Protein AF-A0A5N6KQ35-F1 (afdb_monomer_lite)

pLDDT: mean 73.76, std 21.28, range [26.38, 97.44]

Radius of gyration: 33.72 Å; chains: 1; bounding box: 120×92×82 Å

Structure (mmCIF, N/CA/C/O backbone):
data_AF-A0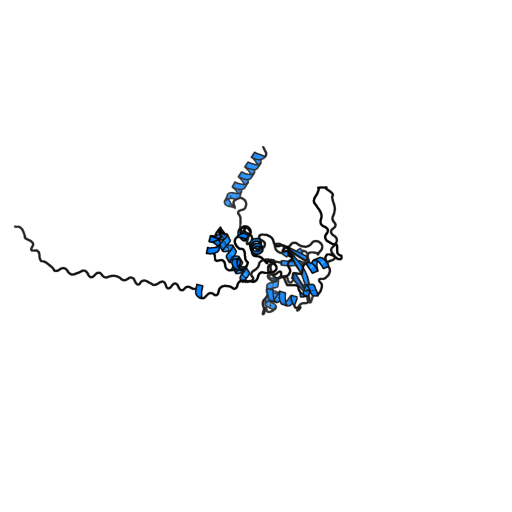A5N6KQ35-F1
#
_entry.id   AF-A0A5N6KQ35-F1
#
loop_
_atom_site.group_PDB
_atom_site.id
_atom_site.type_symbol
_atom_site.label_atom_id
_atom_site.label_alt_id
_atom_site.label_comp_id
_atom_site.label_asym_id
_atom_site.label_entity_id
_atom_site.label_seq_id
_atom_site.pdbx_PDB_ins_code
_atom_site.Cartn_x
_atom_site.Cartn_y
_atom_site.Cartn_z
_atom_site.occupancy
_atom_site.B_iso_or_equiv
_atom_site.auth_seq_id
_atom_site.auth_comp_id
_atom_site.auth_asym_id
_atom_site.auth_atom_id
_atom_site.pdbx_PDB_model_num
ATOM 1 N N . MET A 1 1 ? 85.433 -48.458 -47.839 1.00 43.53 1 MET A N 1
ATOM 2 C CA . MET A 1 1 ? 85.145 -48.646 -46.401 1.00 43.53 1 MET A CA 1
ATOM 3 C C . MET A 1 1 ? 83.760 -48.091 -46.122 1.00 43.53 1 MET A C 1
ATOM 5 O O . MET A 1 1 ? 83.592 -46.882 -46.130 1.00 43.53 1 MET A O 1
ATOM 9 N N . ALA A 1 2 ? 82.768 -48.967 -45.980 1.00 49.03 2 ALA A N 1
ATOM 10 C CA . ALA A 1 2 ? 81.378 -48.619 -45.706 1.00 49.03 2 ALA A CA 1
ATOM 11 C C . ALA A 1 2 ? 80.898 -49.512 -44.553 1.00 49.03 2 ALA A C 1
ATOM 13 O O . ALA A 1 2 ? 81.015 -50.732 -44.682 1.00 49.03 2 ALA A O 1
ATOM 14 N N . PRO A 1 3 ? 80.414 -48.964 -43.426 1.00 56.03 3 PRO A N 1
ATOM 15 C CA . PRO A 1 3 ? 79.868 -49.793 -42.368 1.00 56.03 3 PRO A CA 1
ATOM 16 C C . PRO A 1 3 ? 78.366 -50.021 -42.580 1.00 56.03 3 PRO A C 1
ATOM 18 O O . PRO A 1 3 ? 77.538 -49.127 -42.430 1.00 56.03 3 PRO A O 1
ATOM 21 N N . THR A 1 4 ? 78.035 -51.265 -42.912 1.00 51.16 4 THR A N 1
ATOM 22 C CA . THR A 1 4 ? 76.717 -51.896 -42.779 1.00 51.16 4 THR A CA 1
ATOM 23 C C . THR A 1 4 ? 76.242 -51.865 -41.325 1.00 51.16 4 THR A C 1
ATOM 25 O O . THR A 1 4 ? 76.868 -52.475 -40.457 1.00 51.16 4 THR A O 1
ATOM 28 N N . LEU A 1 5 ? 75.110 -51.210 -41.061 1.00 51.62 5 LEU A N 1
ATOM 29 C CA . LEU A 1 5 ? 74.413 -51.282 -39.776 1.00 51.62 5 LEU A CA 1
ATOM 30 C C . LEU A 1 5 ? 73.415 -52.449 -39.791 1.00 51.62 5 LEU A C 1
ATOM 32 O O . LEU A 1 5 ? 72.478 -52.482 -40.585 1.00 51.62 5 LEU A O 1
ATOM 36 N N . ARG A 1 6 ? 73.646 -53.423 -38.903 1.00 46.12 6 ARG A N 1
ATOM 37 C CA . ARG A 1 6 ? 72.736 -54.536 -38.596 1.00 46.12 6 ARG A CA 1
ATOM 38 C C . ARG A 1 6 ? 71.503 -54.010 -37.859 1.00 46.12 6 ARG A C 1
ATOM 40 O O . ARG A 1 6 ? 71.632 -53.422 -36.789 1.00 46.12 6 ARG A O 1
ATOM 47 N N . ALA A 1 7 ? 70.323 -54.294 -38.399 1.00 51.59 7 ALA A N 1
ATOM 48 C CA . ALA A 1 7 ? 69.050 -54.123 -37.714 1.00 51.59 7 ALA A CA 1
ATOM 49 C C . ALA A 1 7 ? 68.856 -55.246 -36.679 1.00 51.59 7 ALA A C 1
ATOM 51 O O . ALA A 1 7 ? 68.825 -56.425 -37.034 1.00 51.59 7 ALA A O 1
ATOM 52 N N . THR A 1 8 ? 68.720 -54.886 -35.404 1.00 56.44 8 THR A N 1
ATOM 53 C CA . THR A 1 8 ? 68.241 -55.780 -34.346 1.00 56.44 8 THR A CA 1
ATOM 54 C C . THR A 1 8 ? 66.786 -55.445 -34.029 1.00 56.44 8 THR A C 1
ATOM 56 O O . THR A 1 8 ? 66.431 -54.326 -33.671 1.00 56.44 8 THR A O 1
ATOM 59 N N . HIS A 1 9 ? 65.932 -56.445 -34.218 1.00 53.06 9 HIS A N 1
ATOM 60 C CA . HIS A 1 9 ? 64.500 -56.412 -33.961 1.00 53.06 9 HIS A CA 1
ATOM 61 C C . HIS A 1 9 ? 64.259 -56.528 -32.447 1.00 53.06 9 HIS A C 1
ATOM 63 O O . HIS A 1 9 ? 64.696 -57.499 -31.830 1.00 53.06 9 HIS A O 1
ATOM 69 N N . LEU A 1 10 ? 63.563 -55.561 -31.844 1.00 50.72 10 LEU A N 1
ATOM 70 C CA . LEU A 1 10 ? 63.055 -55.654 -30.470 1.00 50.72 10 LEU A CA 1
ATOM 71 C C . LEU A 1 10 ? 61.522 -55.772 -30.503 1.00 50.72 10 LEU A C 1
ATOM 73 O O . LEU A 1 10 ?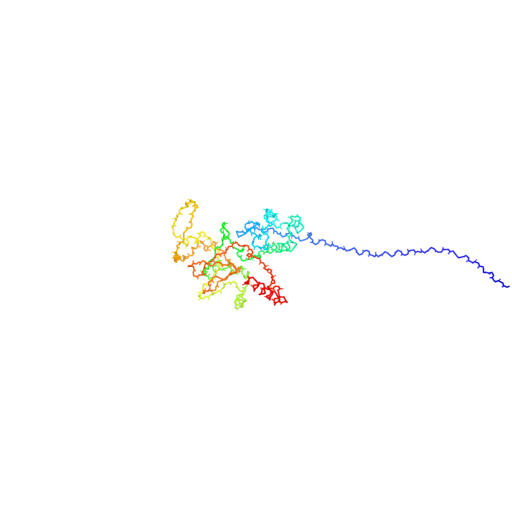 60.881 -55.082 -31.296 1.00 50.72 10 LEU A O 1
ATOM 77 N N . PRO A 1 11 ? 60.917 -56.650 -29.684 1.00 56.47 11 PRO A N 1
ATOM 78 C CA . PRO A 1 11 ? 59.485 -56.919 -29.729 1.00 56.47 11 PRO A CA 1
ATOM 79 C C . PRO A 1 11 ? 58.660 -55.743 -29.191 1.00 56.47 11 PRO A C 1
ATOM 81 O O . PRO A 1 11 ? 58.971 -55.152 -28.154 1.00 56.47 11 PRO A O 1
ATOM 84 N N . HIS A 1 12 ? 57.565 -55.444 -29.892 1.00 53.47 12 HIS A N 1
ATOM 85 C CA . HIS A 1 12 ? 56.554 -54.472 -29.494 1.00 53.47 12 HIS A CA 1
ATOM 86 C C . HIS A 1 12 ? 55.976 -54.797 -28.107 1.00 53.47 12 HIS A C 1
ATOM 88 O O . HIS A 1 12 ? 55.281 -55.793 -27.919 1.00 53.47 12 HIS A O 1
ATOM 94 N N . ARG A 1 13 ? 56.232 -53.915 -27.136 1.00 51.22 13 ARG A N 1
ATOM 95 C CA . ARG A 1 13 ? 55.486 -53.839 -25.874 1.00 51.22 13 ARG A CA 1
ATOM 96 C C . ARG A 1 13 ? 54.197 -53.041 -26.108 1.00 51.22 13 ARG A C 1
ATOM 98 O O . ARG A 1 13 ? 54.292 -51.919 -26.607 1.00 51.22 13 ARG A O 1
ATOM 105 N N . PRO A 1 14 ? 53.011 -53.551 -25.736 1.00 56.00 14 PRO A N 1
ATOM 106 C CA . PRO A 1 14 ? 51.792 -52.759 -25.795 1.00 56.00 14 PRO A CA 1
ATOM 107 C C . PRO A 1 14 ? 51.845 -51.663 -24.724 1.00 56.00 14 PRO A C 1
ATOM 109 O O . PRO A 1 14 ? 52.076 -51.932 -23.544 1.00 56.00 14 PRO A O 1
ATOM 112 N N . LEU A 1 15 ? 51.638 -50.416 -25.145 1.00 54.78 15 LEU A N 1
ATOM 113 C CA . LEU A 1 15 ? 51.430 -49.287 -24.246 1.00 54.78 15 LEU A CA 1
ATOM 114 C C . LEU A 1 15 ? 50.106 -49.504 -23.502 1.00 54.78 15 LEU A C 1
ATOM 116 O O . LEU A 1 15 ? 49.027 -49.416 -24.087 1.00 54.78 15 LEU A O 1
ATOM 120 N N . LEU A 1 16 ? 50.191 -49.800 -22.205 1.00 51.88 16 LEU A N 1
ATOM 121 C CA . LEU A 1 16 ? 49.053 -49.759 -21.293 1.00 51.88 16 LEU A CA 1
ATOM 122 C C . LEU A 1 16 ? 48.522 -48.321 -21.248 1.00 51.88 16 LEU A C 1
ATOM 124 O O . LEU A 1 16 ? 49.143 -47.428 -20.673 1.00 51.88 16 LEU A O 1
ATOM 128 N N . SER A 1 17 ? 47.365 -48.101 -21.872 1.00 56.53 17 SER A N 1
ATOM 129 C CA . SER A 1 17 ? 46.563 -46.895 -21.688 1.00 56.53 17 SER A CA 1
ATOM 130 C C . SER A 1 17 ? 46.118 -46.828 -20.226 1.00 56.53 17 SER A C 1
ATOM 132 O O . SER A 1 17 ? 45.181 -47.510 -19.811 1.00 56.53 17 SER A O 1
ATOM 134 N N . LEU A 1 18 ? 46.803 -46.007 -19.429 1.00 52.06 18 LEU A N 1
ATOM 135 C CA . LEU A 1 18 ? 46.305 -45.560 -18.133 1.00 52.06 18 LEU A CA 1
ATOM 136 C C . LEU A 1 18 ? 45.091 -44.663 -18.390 1.00 52.06 18 LEU A C 1
ATOM 138 O O . LEU A 1 18 ? 45.210 -43.461 -18.623 1.00 52.06 18 LEU A O 1
ATOM 142 N N . ARG A 1 19 ? 43.900 -45.266 -18.381 1.00 49.25 19 ARG A N 1
ATOM 143 C CA . ARG A 1 19 ? 42.642 -44.534 -18.240 1.00 49.25 19 ARG A CA 1
ATOM 144 C C . ARG A 1 19 ? 42.613 -43.921 -16.843 1.00 49.25 19 ARG A C 1
ATOM 146 O O . ARG A 1 19 ? 42.211 -44.569 -15.883 1.00 49.25 19 ARG A O 1
ATOM 153 N N . THR A 1 20 ? 43.032 -42.666 -16.736 1.00 56.09 20 THR A N 1
ATOM 154 C CA . THR A 1 20 ? 42.753 -41.826 -15.570 1.00 56.09 20 THR A CA 1
ATOM 155 C C . THR A 1 20 ? 41.243 -41.622 -15.485 1.00 56.09 20 THR A C 1
ATOM 157 O O . THR A 1 20 ? 40.672 -40.781 -16.178 1.00 56.09 20 THR A O 1
ATOM 160 N N . THR A 1 21 ? 40.567 -42.417 -14.659 1.00 59.78 21 THR A N 1
ATOM 161 C CA . THR A 1 21 ? 39.198 -42.130 -14.234 1.00 59.78 21 THR A CA 1
ATOM 162 C C . THR A 1 21 ? 39.262 -40.940 -13.286 1.00 59.78 21 THR A C 1
ATOM 164 O O . THR A 1 21 ? 39.618 -41.098 -12.117 1.00 59.78 21 THR A O 1
ATOM 167 N N . LEU A 1 22 ? 38.955 -39.735 -13.775 1.00 58.59 22 LEU A N 1
ATOM 168 C CA . LEU A 1 22 ? 38.646 -38.635 -12.867 1.00 58.59 22 LEU A CA 1
ATOM 169 C C . LEU A 1 22 ? 37.470 -39.090 -11.985 1.00 58.59 22 LEU A C 1
ATOM 171 O O . LEU A 1 22 ? 36.462 -39.546 -12.538 1.00 58.59 22 LEU A O 1
ATOM 175 N N . PRO A 1 23 ? 37.561 -39.003 -10.645 1.00 54.56 23 PRO A N 1
ATOM 176 C CA . PRO A 1 23 ? 36.403 -39.244 -9.806 1.00 54.56 23 PRO A CA 1
ATOM 177 C C . PRO A 1 23 ? 35.357 -38.204 -10.197 1.00 54.56 23 PRO A C 1
ATOM 179 O O . PRO A 1 23 ? 35.557 -37.000 -10.043 1.00 54.56 23 PRO A O 1
ATOM 182 N N . THR A 1 24 ? 34.252 -38.671 -10.769 1.00 60.53 24 THR A N 1
ATOM 183 C CA . THR A 1 24 ? 33.071 -37.840 -10.970 1.00 60.53 24 THR A CA 1
ATOM 184 C C . THR A 1 24 ? 32.570 -37.495 -9.579 1.00 60.53 24 THR A C 1
ATOM 186 O O . THR A 1 24 ? 31.911 -38.305 -8.933 1.00 60.53 24 THR A O 1
ATOM 189 N N . THR A 1 25 ? 32.941 -36.320 -9.077 1.00 59.44 25 THR A N 1
ATOM 190 C CA . THR A 1 25 ? 32.354 -35.757 -7.868 1.00 59.44 25 THR A CA 1
ATOM 191 C C . THR A 1 25 ? 30.876 -35.560 -8.173 1.00 59.44 25 THR A C 1
ATOM 193 O O . THR A 1 25 ? 30.478 -34.588 -8.811 1.00 59.44 25 THR A O 1
ATOM 196 N N . THR A 1 26 ? 30.053 -36.536 -7.797 1.00 64.25 26 THR A N 1
ATOM 197 C CA . THR A 1 26 ? 28.602 -36.436 -7.876 1.00 64.25 26 THR A CA 1
ATOM 198 C C . THR A 1 26 ? 28.200 -35.267 -6.989 1.00 64.25 26 THR A C 1
ATOM 200 O O . THR A 1 26 ? 28.212 -35.384 -5.762 1.00 64.25 26 THR A O 1
ATOM 203 N N . LEU A 1 27 ? 27.904 -34.115 -7.591 1.00 62.16 27 LEU A N 1
ATOM 204 C CA . LEU A 1 27 ? 27.315 -32.984 -6.887 1.00 62.16 27 LEU A CA 1
ATOM 205 C C . LEU A 1 27 ? 25.953 -33.449 -6.365 1.00 62.16 27 LEU A C 1
ATOM 207 O O . LEU A 1 27 ? 24.973 -33.482 -7.105 1.00 62.16 27 LEU A O 1
ATOM 211 N N . GLN A 1 28 ? 25.904 -33.869 -5.101 1.00 68.38 28 GLN A N 1
ATOM 212 C CA . GLN A 1 28 ? 24.662 -34.208 -4.418 1.00 68.38 28 GLN A CA 1
ATOM 213 C C . GLN A 1 28 ? 23.858 -32.921 -4.214 1.00 68.38 28 GLN A C 1
ATOM 215 O O . GLN A 1 28 ? 23.954 -32.250 -3.187 1.00 68.38 28 GLN A O 1
ATOM 220 N N . THR A 1 29 ? 23.060 -32.554 -5.210 1.00 63.03 29 THR A N 1
ATOM 221 C CA . THR A 1 29 ? 22.078 -31.481 -5.099 1.00 63.03 29 THR A CA 1
ATOM 222 C C . THR A 1 29 ? 20.905 -32.001 -4.274 1.00 63.03 29 THR A C 1
ATOM 224 O O . THR A 1 29 ? 19.972 -32.620 -4.775 1.00 63.03 29 THR A O 1
ATOM 227 N N . ARG A 1 30 ? 20.955 -31.803 -2.953 1.00 64.75 30 ARG A N 1
ATOM 228 C CA . ARG A 1 30 ? 19.805 -32.103 -2.089 1.00 64.75 30 ARG A CA 1
ATOM 229 C C . ARG A 1 30 ? 18.664 -31.130 -2.423 1.00 64.75 30 ARG A C 1
ATOM 231 O O . ARG A 1 30 ? 18.850 -29.926 -2.235 1.00 64.75 30 ARG A O 1
ATOM 238 N N . PRO A 1 31 ? 17.481 -31.596 -2.868 1.00 66.31 31 PRO A N 1
ATOM 239 C CA . PRO A 1 31 ? 16.348 -30.710 -3.093 1.00 66.31 31 PRO A CA 1
ATOM 240 C C . PRO A 1 31 ? 15.798 -30.243 -1.741 1.00 66.31 31 PRO A C 1
ATOM 242 O O . PRO A 1 31 ? 15.044 -30.947 -1.072 1.00 66.31 31 PRO A O 1
ATOM 245 N N . LEU A 1 32 ? 16.172 -29.031 -1.326 1.00 57.66 32 LEU A N 1
ATOM 246 C CA . LEU A 1 32 ? 15.655 -28.407 -0.100 1.00 57.66 32 LEU A CA 1
ATOM 247 C C . LEU A 1 32 ? 14.142 -28.123 -0.182 1.00 57.66 32 LEU A C 1
ATOM 249 O O . LEU A 1 32 ? 13.480 -28.013 0.846 1.00 57.66 32 LEU A O 1
ATOM 253 N N . HIS A 1 33 ? 13.578 -28.065 -1.392 1.00 60.06 33 HIS A N 1
ATOM 254 C CA . HIS A 1 33 ? 12.179 -27.711 -1.643 1.00 60.06 33 HIS A CA 1
ATOM 255 C C . HIS A 1 33 ? 11.154 -28.728 -1.125 1.00 60.06 33 HIS A C 1
ATOM 257 O O . HIS A 1 33 ? 10.044 -28.328 -0.804 1.00 60.06 33 HIS A O 1
ATOM 263 N N . ALA A 1 34 ? 11.513 -30.007 -0.979 1.00 62.97 34 ALA A N 1
ATOM 264 C CA . ALA A 1 34 ? 10.592 -31.023 -0.456 1.00 62.97 34 ALA A CA 1
ATOM 265 C C . ALA A 1 34 ? 10.403 -30.945 1.072 1.00 62.97 34 ALA A C 1
ATOM 267 O O . ALA A 1 34 ? 9.472 -31.532 1.610 1.00 62.97 34 ALA A O 1
ATOM 268 N N . ARG A 1 35 ? 11.300 -30.243 1.783 1.00 66.19 35 ARG A N 1
ATOM 269 C CA . ARG A 1 35 ? 11.269 -30.121 3.252 1.00 66.19 35 ARG A CA 1
ATOM 270 C C . ARG A 1 35 ? 10.693 -28.799 3.748 1.00 66.19 35 ARG A C 1
ATOM 272 O O . ARG A 1 35 ? 10.383 -28.687 4.930 1.00 66.19 35 ARG A O 1
ATOM 279 N N . VAL A 1 36 ? 10.570 -27.800 2.879 1.00 75.94 36 VAL A N 1
ATOM 280 C CA . VAL A 1 36 ? 9.975 -26.511 3.239 1.00 75.94 36 VAL A CA 1
ATOM 281 C C . VAL A 1 36 ? 8.472 -26.614 3.022 1.00 75.94 36 VAL A C 1
ATOM 283 O O . VAL A 1 36 ? 8.022 -26.741 1.887 1.00 75.94 36 VAL A O 1
ATOM 286 N N . GLN A 1 37 ? 7.703 -26.567 4.110 1.00 74.56 37 GLN A N 1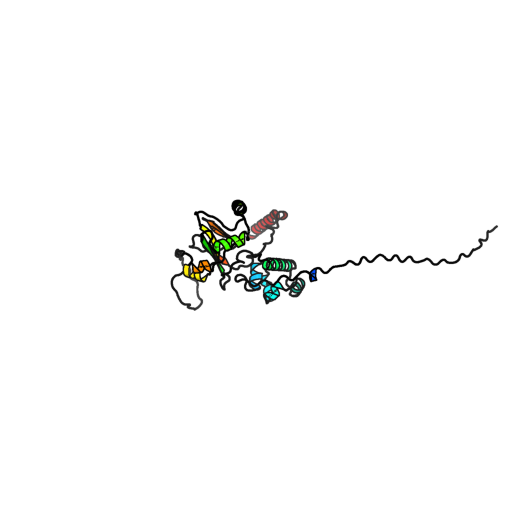
ATOM 287 C CA . GLN A 1 37 ? 6.245 -26.533 4.023 1.00 74.56 37 GLN A CA 1
ATOM 288 C C . GLN A 1 37 ? 5.807 -25.269 3.269 1.00 74.56 37 GLN A C 1
ATOM 290 O O . GLN A 1 37 ? 6.361 -24.192 3.528 1.00 74.56 37 GLN A O 1
ATOM 295 N N . PRO A 1 38 ? 4.845 -25.365 2.334 1.00 72.94 38 PRO A N 1
ATOM 296 C CA . PRO A 1 38 ? 4.313 -24.184 1.678 1.00 72.94 38 PRO A CA 1
ATOM 297 C C . PRO A 1 38 ? 3.687 -23.270 2.733 1.00 72.94 38 PRO A C 1
ATOM 299 O O . PRO A 1 38 ? 3.017 -23.727 3.659 1.00 72.94 38 PRO A O 1
ATOM 302 N N . THR A 1 39 ? 3.922 -21.966 2.608 1.00 76.31 39 THR A N 1
ATOM 303 C CA . THR A 1 39 ? 3.276 -20.991 3.487 1.00 76.31 39 THR A CA 1
ATOM 304 C C . THR A 1 39 ? 1.762 -21.081 3.300 1.00 76.31 39 THR A C 1
ATOM 306 O O . THR A 1 39 ? 1.321 -21.048 2.145 1.00 76.31 39 THR A O 1
ATOM 309 N N . PRO A 1 40 ? 0.970 -21.179 4.383 1.00 87.12 40 PRO A N 1
ATOM 310 C CA . PRO A 1 40 ? -0.480 -21.215 4.268 1.00 87.12 40 PRO A CA 1
ATOM 311 C C . PRO A 1 40 ? -0.985 -19.936 3.595 1.00 87.12 40 PRO A C 1
ATOM 313 O O . PRO A 1 40 ? -0.408 -18.857 3.767 1.00 87.12 40 PRO A O 1
ATOM 316 N N . ILE A 1 41 ? -2.049 -20.067 2.806 1.00 90.50 41 ILE A N 1
ATOM 317 C CA . ILE A 1 41 ? -2.670 -18.931 2.125 1.00 90.50 41 ILE A CA 1
ATOM 318 C C . ILE A 1 41 ? -3.354 -18.065 3.194 1.00 90.50 41 ILE A C 1
ATOM 320 O O . ILE A 1 41 ? -4.165 -18.586 3.963 1.00 90.50 41 ILE A O 1
ATOM 324 N N . PRO A 1 42 ? -3.026 -16.765 3.291 1.00 92.88 42 PRO A N 1
ATOM 325 C CA . PRO A 1 42 ? -3.652 -15.881 4.263 1.00 92.88 42 PRO A CA 1
ATOM 326 C C . PRO A 1 42 ? -5.107 -15.611 3.870 1.00 92.88 42 PRO A C 1
ATOM 328 O O . PRO A 1 42 ? -5.411 -15.463 2.687 1.00 92.88 42 PRO A O 1
ATOM 331 N N . SER A 1 43 ? -6.004 -15.495 4.848 1.00 91.75 43 SER A N 1
ATOM 332 C CA . SER A 1 43 ? -7.386 -15.074 4.596 1.00 91.75 43 SER A CA 1
ATOM 333 C C . SER A 1 43 ? -7.437 -13.612 4.121 1.00 91.75 43 SER A C 1
ATOM 335 O O . SER A 1 43 ? -6.621 -12.800 4.574 1.00 91.75 43 SER A O 1
ATOM 337 N N . PRO A 1 44 ? -8.380 -13.245 3.234 1.00 93.31 44 PRO A N 1
ATOM 338 C CA . PRO A 1 44 ? -8.579 -11.852 2.842 1.00 93.31 44 PRO A CA 1
ATOM 339 C C . PRO A 1 44 ? -8.985 -11.008 4.056 1.00 93.31 44 PRO A C 1
ATOM 341 O O . PRO A 1 44 ? -9.679 -11.492 4.952 1.00 93.31 44 PRO A O 1
ATOM 344 N N . THR A 1 45 ? -8.552 -9.746 4.097 1.00 91.19 45 THR A N 1
ATOM 345 C CA . THR A 1 45 ? -8.975 -8.816 5.154 1.00 91.19 45 THR A CA 1
ATOM 346 C C . THR A 1 45 ? -10.130 -7.942 4.720 1.00 91.19 45 THR A C 1
ATOM 348 O O . THR A 1 45 ? -10.294 -7.706 3.525 1.00 91.19 45 THR A O 1
ATOM 351 N N . PRO A 1 46 ? -10.881 -7.368 5.677 1.00 90.94 46 PRO A N 1
ATOM 352 C CA . PRO A 1 46 ? -11.910 -6.381 5.362 1.00 90.94 46 PRO A CA 1
ATOM 353 C C . PRO A 1 46 ? -11.372 -5.215 4.520 1.00 90.94 46 PRO A C 1
ATOM 355 O O . PRO A 1 46 ? -12.031 -4.763 3.590 1.00 90.94 46 PRO A O 1
ATOM 358 N N . PHE A 1 47 ? -10.134 -4.777 4.780 1.00 91.75 47 PHE A N 1
ATOM 359 C CA . PHE A 1 47 ? -9.474 -3.731 3.991 1.00 91.75 47 PHE A CA 1
ATOM 360 C C . PHE A 1 47 ? -9.005 -4.195 2.602 1.00 91.75 47 PHE A C 1
ATOM 362 O O . PHE A 1 47 ? -8.897 -3.386 1.681 1.00 91.75 47 PHE A O 1
ATOM 369 N N . VAL A 1 48 ? -8.724 -5.490 2.427 1.00 94.06 48 VAL A N 1
ATOM 370 C CA . VAL A 1 48 ? -8.265 -6.078 1.161 1.00 94.06 48 VAL A CA 1
ATOM 371 C C . VAL A 1 48 ? -9.106 -7.314 0.823 1.00 94.06 48 VAL A C 1
ATOM 373 O O . VAL A 1 48 ? -8.642 -8.444 0.996 1.00 94.06 48 VAL A O 1
ATOM 376 N N . PRO A 1 49 ? -10.345 -7.118 0.335 1.00 93.06 49 PRO A N 1
ATOM 377 C CA . PRO A 1 49 ? -11.273 -8.224 0.112 1.00 93.06 49 PRO A CA 1
ATOM 378 C C . PRO A 1 49 ? -10.985 -9.010 -1.173 1.00 93.06 49 PRO A C 1
ATOM 380 O O . PRO A 1 49 ? -11.327 -10.184 -1.272 1.00 93.06 49 PRO A O 1
ATOM 383 N N . ASN A 1 50 ? -10.381 -8.374 -2.182 1.00 94.12 50 ASN A N 1
ATOM 384 C CA . ASN A 1 50 ? -10.196 -8.953 -3.511 1.00 94.12 50 ASN A CA 1
ATOM 385 C C . ASN A 1 50 ? -8.746 -8.747 -4.020 1.00 94.12 50 ASN A C 1
ATOM 387 O O . ASN A 1 50 ? -8.029 -7.857 -3.539 1.00 94.12 50 ASN A O 1
ATOM 391 N N . PRO A 1 51 ? -8.271 -9.565 -4.985 1.00 95.25 51 PRO A N 1
ATOM 392 C CA . PRO A 1 51 ? -6.905 -9.453 -5.499 1.00 95.25 51 PRO A CA 1
ATOM 393 C C . PRO A 1 51 ? -6.654 -8.120 -6.217 1.00 95.25 51 PRO A C 1
ATOM 395 O O . PRO A 1 51 ? -5.542 -7.602 -6.169 1.00 95.25 51 PRO A O 1
ATOM 398 N N . GLN A 1 52 ? -7.678 -7.528 -6.834 1.00 94.94 52 GLN A N 1
ATOM 399 C CA . GLN A 1 52 ? -7.564 -6.247 -7.532 1.00 94.94 52 GLN A CA 1
ATOM 400 C C . GLN A 1 52 ? -7.233 -5.091 -6.569 1.00 94.94 52 GLN A C 1
ATOM 402 O O . GLN A 1 52 ? -6.326 -4.292 -6.816 1.00 94.94 52 GLN A O 1
ATOM 407 N N . THR A 1 53 ? -7.896 -5.046 -5.416 1.00 94.31 53 THR A N 1
ATOM 408 C CA . THR A 1 53 ? -7.636 -4.106 -4.325 1.00 94.31 53 THR A CA 1
ATOM 409 C C . THR A 1 53 ? -6.215 -4.285 -3.809 1.00 94.31 53 THR A C 1
ATOM 411 O O . THR A 1 53 ? -5.493 -3.300 -3.671 1.00 94.31 53 THR A O 1
ATOM 414 N N . PHE A 1 54 ? -5.753 -5.528 -3.617 1.00 95.50 54 PHE A N 1
ATOM 415 C CA . PHE A 1 54 ? -4.369 -5.791 -3.208 1.00 95.50 54 PHE A CA 1
ATOM 416 C C . PHE A 1 54 ? -3.346 -5.231 -4.207 1.00 95.50 54 PHE A C 1
ATOM 418 O O . PHE A 1 54 ? -2.398 -4.553 -3.810 1.00 95.50 54 PHE A O 1
ATOM 425 N N . LEU A 1 55 ? -3.544 -5.484 -5.506 1.00 95.50 55 LEU A N 1
ATOM 426 C CA . LEU A 1 55 ? -2.651 -5.006 -6.568 1.00 95.50 55 LEU A CA 1
ATOM 427 C C . LEU A 1 55 ? -2.668 -3.477 -6.702 1.00 95.50 55 LEU A C 1
ATOM 429 O O . LEU A 1 55 ? -1.635 -2.874 -6.990 1.00 95.50 55 LEU A O 1
ATOM 433 N N . THR A 1 56 ? -3.814 -2.852 -6.444 1.00 95.25 56 THR A N 1
ATOM 434 C CA . THR A 1 56 ? -3.958 -1.392 -6.422 1.00 95.25 56 THR A CA 1
ATOM 435 C C . THR A 1 56 ? -3.202 -0.786 -5.238 1.00 95.25 56 THR A C 1
ATOM 437 O O . THR A 1 56 ? -2.428 0.155 -5.411 1.00 95.25 56 THR A O 1
ATOM 440 N N . LEU A 1 57 ? -3.333 -1.367 -4.041 1.00 94.81 57 LEU A N 1
ATOM 441 C CA . LEU A 1 57 ? -2.668 -0.884 -2.826 1.00 94.81 57 LEU A CA 1
ATOM 442 C C . LEU A 1 57 ? -1.140 -0.890 -2.936 1.00 94.81 57 LEU A C 1
ATOM 444 O O . LEU A 1 57 ? -0.492 0.081 -2.550 1.00 94.81 57 LEU A O 1
ATOM 448 N N . ILE A 1 58 ? -0.551 -1.957 -3.480 1.00 94.69 58 ILE A N 1
ATOM 449 C CA . ILE A 1 58 ? 0.910 -2.052 -3.661 1.00 94.69 58 ILE A CA 1
ATOM 450 C C . ILE A 1 58 ? 1.441 -1.142 -4.785 1.00 94.69 58 ILE A C 1
ATOM 452 O O . ILE A 1 58 ? 2.648 -0.896 -4.841 1.00 94.69 58 ILE A O 1
ATOM 456 N N . GLY A 1 59 ? 0.565 -0.651 -5.669 1.00 93.94 59 GLY A N 1
ATOM 457 C CA . GLY A 1 59 ? 0.882 0.315 -6.723 1.00 93.94 59 GLY A CA 1
ATOM 458 C C . GLY A 1 59 ? 1.757 -0.234 -7.853 1.00 93.94 59 GLY A C 1
ATOM 459 O O . GLY A 1 59 ? 1.644 -1.393 -8.264 1.00 93.94 59 GLY A O 1
ATOM 460 N N . ARG A 1 60 ? 2.647 0.616 -8.386 1.00 92.19 60 ARG A N 1
ATOM 461 C CA . ARG A 1 60 ? 3.540 0.303 -9.524 1.00 92.19 60 ARG A CA 1
ATOM 462 C C . ARG A 1 60 ? 2.819 -0.234 -10.765 1.00 92.19 60 ARG A C 1
ATOM 464 O O . ARG A 1 60 ? 3.354 -1.121 -11.439 1.00 92.19 60 ARG A O 1
ATOM 471 N N . SER A 1 61 ? 1.627 0.283 -11.070 1.00 92.12 61 SER A N 1
ATOM 472 C CA . SER A 1 61 ? 0.794 -0.147 -12.206 1.00 92.12 61 SER A CA 1
ATOM 473 C C . SER A 1 61 ? 0.462 -1.652 -12.222 1.00 92.12 61 SER A C 1
ATOM 475 O O . SER A 1 61 ? 0.202 -2.223 -13.277 1.00 92.12 61 SER A O 1
ATOM 477 N N . LEU A 1 62 ? 0.484 -2.329 -11.064 1.00 92.94 62 LEU A N 1
ATOM 478 C CA . LEU A 1 62 ? 0.140 -3.755 -10.975 1.00 92.94 62 LEU A CA 1
ATOM 479 C C . LEU A 1 62 ? -1.368 -4.020 -11.098 1.00 92.94 62 LEU A C 1
ATOM 481 O O . LEU A 1 62 ? -1.748 -5.130 -11.469 1.00 92.94 62 LEU A O 1
ATOM 485 N N . SER A 1 63 ? -2.208 -3.009 -10.865 1.00 93.00 63 SER A N 1
ATOM 486 C CA . SER A 1 63 ? -3.658 -3.037 -11.108 1.00 93.00 63 SER A CA 1
ATOM 487 C C . SER A 1 63 ? -4.009 -3.393 -12.561 1.00 93.00 63 SER A C 1
ATOM 489 O O . SER A 1 63 ? -4.998 -4.080 -12.811 1.00 93.00 63 SER A O 1
ATOM 491 N N . ALA A 1 64 ? -3.151 -3.027 -13.522 1.00 93.38 64 ALA A N 1
ATOM 492 C CA . ALA A 1 64 ? -3.314 -3.364 -14.938 1.00 93.38 64 ALA A CA 1
ATOM 493 C C . ALA A 1 64 ? -3.273 -4.880 -15.211 1.00 93.38 64 ALA A C 1
ATOM 495 O O . ALA A 1 64 ? -3.790 -5.356 -16.219 1.00 93.38 64 ALA A O 1
ATOM 496 N N . HIS A 1 65 ? -2.654 -5.662 -14.324 1.00 93.00 65 HIS A N 1
ATOM 497 C CA . HIS A 1 65 ? -2.524 -7.109 -14.481 1.00 93.00 65 HIS A CA 1
ATOM 498 C C . HIS A 1 65 ? -3.577 -7.910 -13.713 1.00 93.00 65 HIS A C 1
ATOM 500 O O . HIS A 1 65 ? -3.507 -9.137 -13.693 1.00 93.00 65 HIS A O 1
ATOM 506 N N . ALA A 1 66 ? -4.554 -7.256 -13.093 1.00 93.75 66 ALA A N 1
ATOM 507 C CA . ALA A 1 66 ? -5.507 -7.936 -12.229 1.00 93.75 66 ALA A CA 1
ATOM 508 C C . ALA A 1 66 ? -6.439 -8.900 -12.957 1.00 93.75 66 ALA A C 1
ATOM 510 O O . ALA A 1 66 ? -6.746 -9.956 -12.418 1.00 93.75 66 ALA A O 1
ATOM 511 N N . ALA A 1 67 ? -6.788 -8.615 -14.214 1.00 94.69 67 ALA A N 1
ATOM 512 C CA . ALA A 1 67 ? -7.564 -9.538 -15.045 1.00 94.69 67 ALA A CA 1
ATOM 513 C C . ALA A 1 67 ? -6.888 -10.916 -15.209 1.00 94.69 67 ALA A C 1
ATOM 515 O O . ALA A 1 67 ? -7.552 -11.910 -15.479 1.00 94.69 67 ALA A O 1
ATOM 516 N N . LYS A 1 68 ? -5.563 -10.991 -15.020 1.00 94.44 68 LYS A N 1
ATOM 517 C CA . LYS A 1 68 ? -4.773 -12.226 -15.132 1.00 94.44 68 LYS A CA 1
ATOM 518 C C . LYS A 1 68 ? -4.799 -13.067 -13.855 1.00 94.44 68 LYS A C 1
ATOM 520 O O . LYS A 1 68 ? -4.369 -14.216 -13.880 1.00 94.44 68 LYS A O 1
ATOM 525 N N . ILE A 1 69 ? -5.238 -12.491 -12.734 1.00 93.50 69 ILE A N 1
ATOM 526 C CA . ILE A 1 69 ? -5.275 -13.137 -11.419 1.00 93.50 69 ILE A CA 1
ATOM 527 C C . ILE A 1 69 ? -6.724 -13.086 -10.910 1.00 93.50 69 ILE A C 1
ATOM 529 O O . ILE A 1 69 ? -7.091 -12.147 -10.205 1.00 93.50 69 ILE A O 1
ATOM 533 N N . PRO A 1 70 ? -7.557 -14.077 -11.276 1.00 91.00 70 PRO A N 1
ATOM 534 C CA . PRO A 1 70 ? -8.999 -14.007 -11.045 1.00 91.00 70 PRO A CA 1
ATOM 535 C C . PRO A 1 70 ? -9.402 -14.243 -9.584 1.00 91.00 70 PRO A C 1
ATOM 537 O O . PRO A 1 70 ? -10.399 -13.688 -9.135 1.00 91.00 70 PRO A O 1
ATOM 540 N N . SER A 1 71 ? -8.649 -15.051 -8.831 1.00 95.44 71 SER A N 1
ATOM 541 C CA . SER A 1 71 ? -9.003 -15.438 -7.461 1.00 95.44 71 SER A CA 1
ATOM 542 C C . SER A 1 71 ? -7.923 -15.084 -6.442 1.00 95.44 71 SER A C 1
ATOM 544 O O . SER A 1 71 ? -6.747 -14.897 -6.770 1.00 95.44 71 SER A O 1
ATOM 546 N N . TRP A 1 72 ? -8.341 -15.006 -5.177 1.00 95.31 72 TRP A N 1
ATOM 547 C CA . TRP A 1 72 ? -7.443 -14.794 -4.044 1.00 95.31 72 TRP A CA 1
ATOM 548 C C . TRP A 1 72 ? -6.442 -15.944 -3.891 1.00 95.31 72 TRP A C 1
ATOM 550 O O . TRP A 1 72 ? -5.247 -15.708 -3.729 1.00 95.31 72 TRP A O 1
ATOM 560 N N . ASP A 1 73 ? -6.893 -17.185 -4.064 1.00 93.62 73 ASP A N 1
ATOM 561 C CA . ASP A 1 73 ? -6.013 -18.353 -3.990 1.00 93.62 73 ASP A CA 1
ATOM 562 C C . ASP A 1 73 ? -4.965 -18.336 -5.106 1.00 93.62 73 ASP A C 1
ATOM 564 O O . ASP A 1 73 ? -3.772 -18.507 -4.849 1.00 93.62 73 ASP A O 1
ATOM 568 N N . ALA A 1 74 ? -5.364 -18.002 -6.341 1.00 94.44 74 ALA A N 1
ATOM 569 C CA . ALA A 1 74 ? -4.422 -17.856 -7.449 1.00 94.44 74 ALA A CA 1
ATOM 570 C C . ALA A 1 74 ? -3.354 -16.792 -7.143 1.00 94.44 74 ALA A C 1
ATOM 572 O O . ALA A 1 74 ? -2.174 -16.976 -7.458 1.00 94.44 74 ALA A O 1
ATOM 573 N N . LEU A 1 75 ? -3.729 -15.697 -6.473 1.00 95.25 75 LEU A N 1
ATOM 574 C CA . LEU A 1 75 ? -2.775 -14.676 -6.060 1.00 95.25 75 LEU A CA 1
ATOM 575 C C . LEU A 1 75 ? -1.694 -15.247 -5.133 1.00 95.25 75 LEU A C 1
ATOM 577 O O . LEU A 1 75 ? -0.549 -14.855 -5.289 1.00 95.25 75 LEU A O 1
ATOM 581 N N . PHE A 1 76 ? -1.971 -16.165 -4.211 1.00 94.50 76 PHE A N 1
ATOM 582 C CA . PHE A 1 76 ? -0.935 -16.672 -3.297 1.00 94.50 76 PHE A CA 1
ATOM 583 C C . PHE A 1 76 ? -0.240 -17.951 -3.780 1.00 94.50 76 PHE A C 1
ATOM 585 O O . PHE A 1 76 ? 0.909 -18.184 -3.405 1.00 94.50 76 PHE A O 1
ATOM 592 N N . THR A 1 77 ? -0.860 -18.716 -4.677 1.00 93.25 77 THR A N 1
ATOM 593 C CA . THR A 1 77 ? -0.303 -19.978 -5.191 1.00 93.25 77 THR A CA 1
ATOM 594 C C . THR A 1 77 ? 0.601 -19.799 -6.416 1.00 93.25 77 THR A C 1
ATOM 596 O O . THR A 1 77 ? 1.554 -20.558 -6.590 1.00 93.25 77 THR A O 1
ATOM 599 N N . LEU A 1 78 ? 0.339 -18.803 -7.276 1.00 94.69 78 LEU A N 1
ATOM 600 C CA . LEU A 1 78 ? 1.043 -18.665 -8.559 1.00 94.69 78 LEU A CA 1
ATOM 601 C C . LEU A 1 78 ? 2.560 -18.494 -8.396 1.00 94.69 78 LEU A C 1
ATOM 603 O O . LEU A 1 78 ? 3.042 -17.554 -7.754 1.00 94.69 78 LEU A O 1
ATOM 607 N N . THR A 1 79 ? 3.309 -19.359 -9.079 1.00 93.56 79 THR A N 1
ATOM 608 C CA . THR A 1 79 ? 4.775 -19.372 -9.080 1.00 93.56 79 THR A CA 1
ATOM 609 C C . THR A 1 79 ? 5.363 -18.270 -9.975 1.00 93.56 79 THR A C 1
ATOM 611 O O . THR A 1 79 ? 4.709 -17.781 -10.900 1.00 93.56 79 THR A O 1
ATOM 614 N N . PRO A 1 80 ? 6.638 -17.878 -9.782 1.00 94.25 80 PRO A N 1
ATOM 615 C CA . PRO A 1 80 ? 7.274 -16.846 -10.602 1.00 94.25 80 PRO A CA 1
ATOM 616 C C . PRO A 1 80 ? 7.310 -17.159 -12.105 1.00 94.25 80 PRO A C 1
ATOM 618 O O . PRO A 1 80 ? 7.380 -16.216 -12.896 1.00 94.25 80 PRO A O 1
ATOM 621 N N . ALA A 1 81 ? 7.332 -18.448 -12.477 1.00 94.62 81 ALA A N 1
ATOM 622 C CA . ALA A 1 81 ? 7.284 -18.921 -13.860 1.00 94.62 81 ALA A CA 1
ATOM 623 C C . ALA A 1 81 ? 5.889 -18.717 -14.451 1.00 94.62 81 ALA A C 1
ATOM 625 O O . ALA A 1 81 ? 5.753 -17.947 -15.393 1.00 94.62 81 ALA A O 1
ATOM 626 N N . GLN A 1 82 ? 4.860 -19.233 -13.780 1.00 95.31 82 GLN A N 1
ATOM 627 C CA . GLN A 1 82 ? 3.467 -19.040 -14.188 1.00 95.31 82 GLN A CA 1
ATOM 628 C C . GLN A 1 82 ? 3.104 -17.553 -14.315 1.00 95.31 82 GLN A C 1
ATOM 630 O O . GLN A 1 82 ? 2.422 -17.160 -15.252 1.00 95.31 82 GLN A O 1
ATOM 635 N N . LEU A 1 83 ? 3.612 -16.687 -13.427 1.00 95.25 83 LEU A N 1
ATOM 636 C CA . LEU A 1 83 ? 3.378 -15.242 -13.534 1.00 95.25 83 LEU A CA 1
ATOM 637 C C . LEU A 1 83 ? 3.968 -14.616 -14.810 1.00 95.25 83 LEU A C 1
ATOM 639 O O . LEU A 1 83 ? 3.401 -13.639 -15.296 1.00 95.25 83 LEU A O 1
ATOM 643 N N . ARG A 1 84 ? 5.091 -15.123 -15.349 1.00 95.19 84 ARG A N 1
ATOM 644 C CA . ARG A 1 84 ? 5.569 -14.644 -16.665 1.00 95.19 84 ARG A CA 1
ATOM 645 C C . ARG A 1 84 ? 4.805 -15.251 -17.819 1.00 95.19 84 ARG A C 1
ATOM 647 O O . ARG A 1 84 ? 4.554 -14.521 -18.766 1.00 95.19 84 ARG A O 1
ATOM 654 N N . ASP A 1 85 ? 4.376 -16.500 -17.713 1.00 95.12 85 ASP A N 1
ATOM 655 C CA . ASP A 1 85 ? 3.580 -17.135 -18.768 1.00 95.12 85 ASP A CA 1
ATOM 656 C C . ASP A 1 85 ? 2.213 -16.437 -18.915 1.00 95.12 85 ASP A C 1
ATOM 658 O O . ASP A 1 85 ? 1.752 -16.186 -20.022 1.00 95.12 85 ASP A O 1
ATOM 662 N N . LEU A 1 86 ? 1.628 -15.972 -17.802 1.00 93.88 86 LEU A N 1
ATOM 663 C CA . LEU A 1 86 ? 0.449 -15.091 -17.786 1.00 93.88 86 LEU A CA 1
ATOM 664 C C . LEU A 1 86 ? 0.742 -13.668 -18.317 1.00 93.88 86 LEU A C 1
ATOM 666 O O . LEU A 1 86 ? -0.164 -12.852 -18.499 1.00 93.88 86 LEU A O 1
ATOM 670 N N . GLY A 1 87 ? 2.007 -13.322 -18.558 1.00 92.25 87 GLY A N 1
ATOM 671 C CA . GLY A 1 87 ? 2.439 -12.041 -19.112 1.00 92.25 87 GLY A CA 1
ATOM 672 C C . GLY A 1 87 ? 2.487 -10.896 -18.099 1.00 92.25 87 GLY A C 1
ATOM 673 O O . GLY A 1 87 ? 2.226 -9.747 -18.463 1.00 92.25 87 GLY A O 1
ATOM 674 N N . ILE A 1 88 ? 2.743 -11.172 -16.819 1.00 92.56 88 ILE A N 1
ATOM 675 C CA . ILE A 1 88 ? 3.080 -10.123 -15.846 1.00 92.56 88 ILE A CA 1
ATOM 676 C C . ILE A 1 88 ? 4.552 -9.771 -16.067 1.00 92.56 88 ILE A C 1
ATOM 678 O O . ILE A 1 88 ? 5.455 -10.306 -15.425 1.00 92.56 88 ILE A O 1
ATOM 682 N N . GLU A 1 89 ? 4.803 -8.885 -17.021 1.00 88.75 89 GLU A N 1
ATOM 683 C CA . GLU A 1 89 ? 6.129 -8.362 -17.341 1.00 88.75 89 GLU A CA 1
ATOM 684 C C . GLU A 1 89 ? 6.161 -6.876 -16.992 1.00 88.75 89 GLU A C 1
ATOM 686 O O . GLU A 1 89 ? 5.179 -6.182 -17.248 1.00 88.75 89 GLU A O 1
ATOM 691 N N . PRO A 1 90 ? 7.226 -6.347 -16.361 1.00 92.56 90 PRO A N 1
ATOM 692 C CA . PRO A 1 90 ? 8.609 -6.834 -16.277 1.00 92.56 90 PRO A CA 1
ATOM 693 C C . PRO A 1 90 ? 8.941 -7.737 -15.070 1.00 92.56 90 PRO A C 1
ATOM 695 O O . PRO A 1 90 ? 8.310 -7.680 -14.012 1.00 92.56 90 PRO A O 1
ATOM 698 N N . ALA A 1 91 ? 10.060 -8.469 -15.154 1.00 94.94 91 ALA A N 1
ATOM 699 C CA . ALA A 1 91 ? 10.595 -9.308 -14.069 1.00 94.94 91 ALA A CA 1
ATOM 700 C C . ALA A 1 91 ? 10.714 -8.604 -12.697 1.00 94.94 91 ALA A C 1
ATOM 702 O O . ALA A 1 91 ? 10.559 -9.235 -11.648 1.00 94.94 91 ALA A O 1
ATOM 703 N N . ARG A 1 92 ? 10.971 -7.287 -12.676 1.00 94.56 92 ARG A N 1
ATOM 704 C CA . ARG A 1 92 ? 11.031 -6.494 -11.435 1.00 94.56 92 ARG A CA 1
ATOM 705 C C . ARG A 1 92 ? 9.666 -6.399 -10.745 1.00 94.56 92 ARG A C 1
ATOM 707 O O . ARG A 1 92 ? 9.619 -6.495 -9.519 1.00 94.56 92 ARG A O 1
ATOM 714 N N . SER A 1 93 ? 8.586 -6.249 -11.510 1.00 94.56 93 SER A N 1
ATOM 715 C CA . SER A 1 93 ? 7.213 -6.195 -10.994 1.00 94.56 93 SER A CA 1
ATOM 716 C C . SER A 1 93 ? 6.797 -7.544 -10.404 1.00 94.56 93 SER A C 1
ATOM 718 O O . SER A 1 93 ? 6.276 -7.582 -9.293 1.00 94.56 93 SER A O 1
ATOM 720 N N . ARG A 1 94 ? 7.163 -8.665 -11.047 1.00 95.44 94 ARG A N 1
ATOM 721 C CA . ARG A 1 94 ? 6.939 -10.016 -10.490 1.00 95.44 94 ARG A CA 1
ATOM 722 C C . ARG A 1 94 ? 7.656 -10.246 -9.166 1.00 95.44 94 ARG A C 1
ATOM 724 O O . ARG A 1 94 ? 7.040 -10.691 -8.203 1.00 95.44 94 ARG A O 1
ATOM 731 N N . LYS A 1 95 ? 8.948 -9.908 -9.085 1.00 95.88 95 LYS A N 1
ATOM 732 C CA . LYS A 1 95 ? 9.716 -10.023 -7.829 1.00 95.88 95 LYS A CA 1
ATOM 733 C C . LYS A 1 95 ? 9.118 -9.155 -6.719 1.00 95.88 95 LYS A C 1
ATOM 735 O O . LYS A 1 95 ? 9.080 -9.571 -5.565 1.00 95.88 95 LYS A O 1
ATOM 740 N N . TYR A 1 96 ? 8.648 -7.959 -7.069 1.00 96.56 96 TYR A N 1
ATOM 741 C CA . TYR A 1 96 ? 8.001 -7.055 -6.125 1.00 96.56 96 TYR A CA 1
ATOM 742 C C . TYR A 1 96 ? 6.680 -7.614 -5.591 1.00 96.56 96 TYR A C 1
ATOM 744 O O . TYR A 1 96 ? 6.479 -7.610 -4.378 1.00 96.56 96 TYR A O 1
ATOM 752 N N . LEU A 1 97 ? 5.836 -8.155 -6.473 1.00 95.69 97 LEU A N 1
ATOM 753 C CA . LEU A 1 97 ? 4.580 -8.802 -6.104 1.00 95.69 97 LEU A CA 1
ATOM 754 C C . LEU A 1 97 ? 4.816 -9.976 -5.146 1.00 95.69 97 LEU A C 1
ATOM 756 O O . LEU A 1 97 ? 4.197 -10.038 -4.091 1.00 95.69 97 LEU A O 1
ATOM 760 N N . LEU A 1 98 ? 5.765 -10.862 -5.459 1.00 94.62 98 LEU A N 1
ATOM 761 C CA . LEU A 1 98 ? 6.106 -12.003 -4.599 1.00 94.62 98 LEU A CA 1
ATOM 762 C C . LEU A 1 98 ? 6.620 -11.568 -3.223 1.00 94.62 98 LEU A C 1
ATOM 764 O O . LEU A 1 98 ? 6.249 -12.153 -2.208 1.00 94.62 98 LEU A O 1
ATOM 768 N N . ARG A 1 99 ? 7.432 -10.505 -3.173 1.00 95.75 99 ARG A N 1
ATOM 769 C CA . ARG A 1 99 ? 7.883 -9.925 -1.904 1.00 95.75 99 ARG A CA 1
ATOM 770 C C . ARG A 1 99 ? 6.702 -9.432 -1.070 1.00 95.75 99 ARG A C 1
ATOM 772 O O . ARG A 1 99 ? 6.681 -9.671 0.134 1.00 95.75 99 ARG A O 1
ATOM 779 N N . TRP A 1 100 ? 5.740 -8.753 -1.693 1.00 95.81 100 TRP A N 1
ATOM 780 C CA . TRP A 1 100 ? 4.544 -8.267 -1.005 1.00 95.81 100 TRP A CA 1
ATOM 781 C C . TRP A 1 100 ? 3.607 -9.388 -0.567 1.00 95.81 100 TRP A C 1
ATOM 783 O O . TRP A 1 100 ? 3.127 -9.332 0.558 1.00 95.81 100 TRP A O 1
ATOM 793 N N . ARG A 1 101 ? 3.421 -10.441 -1.371 1.00 95.06 101 ARG A N 1
ATOM 794 C CA . ARG A 1 101 ? 2.685 -11.649 -0.953 1.00 95.06 101 ARG A CA 1
ATOM 795 C C . ARG A 1 101 ? 3.298 -12.263 0.304 1.00 95.06 101 ARG A C 1
ATOM 797 O O . ARG A 1 101 ? 2.588 -12.538 1.262 1.00 95.06 101 ARG A O 1
ATOM 804 N N . ALA A 1 102 ? 4.626 -12.400 0.332 1.00 93.56 102 ALA A N 1
ATOM 805 C CA . ALA A 1 102 ? 5.332 -12.925 1.497 1.00 93.56 102 ALA A CA 1
ATOM 806 C C . ALA A 1 102 ? 5.190 -12.015 2.730 1.00 93.56 102 ALA A C 1
ATOM 808 O O . ALA A 1 102 ? 5.038 -12.520 3.836 1.00 93.56 102 ALA A O 1
ATOM 809 N N . LYS A 1 103 ? 5.233 -10.684 2.560 1.00 93.75 103 LYS A N 1
ATOM 810 C CA . LYS A 1 103 ? 4.964 -9.724 3.648 1.00 93.75 103 LYS A CA 1
ATOM 811 C C . LYS A 1 103 ? 3.540 -9.867 4.185 1.00 93.75 103 LYS A C 1
ATOM 813 O O . LYS A 1 103 ? 3.351 -9.961 5.392 1.00 93.75 103 LYS A O 1
ATOM 818 N N . PHE A 1 104 ? 2.558 -9.942 3.292 1.00 94.06 104 PHE A N 1
ATOM 819 C CA . PHE A 1 104 ? 1.153 -10.081 3.657 1.00 94.06 104 PHE A CA 1
ATOM 820 C C . PHE A 1 104 ? 0.896 -11.387 4.422 1.00 94.06 104 PHE A C 1
ATOM 822 O O . PHE A 1 104 ? 0.284 -11.357 5.481 1.00 94.06 104 PHE A O 1
ATOM 829 N N . ALA A 1 105 ? 1.464 -12.509 3.965 1.00 91.81 105 ALA A N 1
ATOM 830 C CA . ALA A 1 105 ? 1.372 -13.794 4.664 1.00 91.81 105 ALA A CA 1
ATOM 831 C C . ALA A 1 105 ? 2.015 -13.780 6.068 1.00 91.81 105 ALA A C 1
ATOM 833 O O . ALA A 1 105 ? 1.610 -14.549 6.933 1.00 91.81 105 ALA A O 1
ATOM 834 N N . ARG A 1 106 ? 2.990 -12.893 6.320 1.00 91.06 106 ARG A N 1
ATOM 835 C CA . ARG A 1 106 ? 3.574 -12.669 7.656 1.00 91.06 106 ARG A CA 1
ATOM 836 C C . ARG A 1 106 ? 2.789 -11.676 8.522 1.00 91.06 106 ARG A C 1
ATOM 838 O O . ARG A 1 106 ? 3.184 -11.427 9.655 1.00 91.06 106 ARG A O 1
ATOM 845 N N . GLY A 1 107 ? 1.726 -11.061 8.003 1.00 89.38 107 GLY A N 1
ATOM 846 C CA . GLY A 1 107 ? 1.026 -9.977 8.693 1.00 89.38 107 GLY A CA 1
ATOM 847 C C . GLY A 1 107 ? 1.816 -8.656 8.730 1.00 89.38 107 GLY A C 1
ATOM 848 O O . GLY A 1 107 ? 1.639 -7.821 9.625 1.00 89.38 107 GLY A O 1
ATOM 849 N N . GLU A 1 108 ? 2.710 -8.437 7.763 1.00 88.69 108 GLU A N 1
ATOM 850 C CA . GLU A 1 108 ? 3.444 -7.183 7.557 1.00 88.69 108 GLU A CA 1
ATOM 851 C C . GLU A 1 108 ? 2.749 -6.315 6.498 1.00 88.69 108 GLU A C 1
ATOM 853 O O . GLU A 1 108 ? 3.207 -6.151 5.366 1.00 88.69 108 GLU A O 1
ATOM 858 N N . TRP A 1 109 ? 1.606 -5.766 6.880 1.00 89.38 109 TRP A N 1
ATOM 859 C CA . TRP A 1 109 ? 0.806 -4.826 6.097 1.00 89.38 109 TRP A CA 1
ATOM 860 C C . TRP A 1 109 ? 1.329 -3.392 6.233 1.00 89.38 109 TRP A C 1
ATOM 862 O O . TRP A 1 109 ? 2.006 -3.051 7.209 1.00 89.38 109 TRP A O 1
ATOM 872 N N . GLY A 1 110 ? 0.972 -2.543 5.268 1.00 87.75 110 GLY A N 1
ATOM 873 C CA . GLY A 1 110 ? 1.147 -1.095 5.366 1.00 87.75 110 GLY A CA 1
ATOM 874 C C . GLY A 1 110 ? 0.023 -0.410 6.165 1.00 87.75 110 GLY A C 1
ATOM 875 O O . GLY A 1 110 ? -0.766 -1.088 6.830 1.00 87.75 110 GLY A O 1
ATOM 876 N N . PRO A 1 111 ? -0.071 0.933 6.112 1.00 87.81 111 PRO A N 1
ATOM 877 C CA . PRO A 1 111 ? -1.127 1.681 6.797 1.00 87.81 111 PRO A CA 1
ATOM 878 C C . PRO A 1 111 ? -2.520 1.170 6.398 1.00 87.81 111 PRO A C 1
ATOM 880 O O . PRO A 1 111 ? -2.772 0.906 5.222 1.00 87.81 111 PRO A O 1
ATOM 883 N N . GLY A 1 112 ? -3.404 1.004 7.384 1.00 84.94 112 GLY A N 1
ATOM 884 C CA . GLY A 1 112 ? -4.783 0.544 7.186 1.00 84.94 112 GLY A CA 1
ATOM 885 C C . GLY A 1 112 ? -4.967 -0.968 7.000 1.00 84.94 112 GLY A C 1
ATOM 886 O O . GLY A 1 112 ? -6.098 -1.435 6.987 1.00 84.94 112 GLY A O 1
ATOM 887 N N . GLY A 1 113 ? -3.897 -1.768 6.908 1.00 87.12 113 GLY A N 1
ATOM 888 C CA . GLY A 1 113 ? -4.034 -3.219 6.701 1.00 87.12 113 GLY A CA 1
ATOM 889 C C . GLY A 1 113 ? -4.675 -3.982 7.866 1.00 87.12 113 GLY A C 1
ATOM 890 O O . GLY A 1 113 ? -5.257 -5.039 7.650 1.00 87.12 113 GLY A O 1
ATOM 891 N N . GLU A 1 114 ? -4.607 -3.430 9.078 1.00 86.44 114 GLU A N 1
ATOM 892 C CA . GLU A 1 114 ? -5.231 -3.976 10.293 1.00 86.44 114 GLU A CA 1
ATOM 893 C C . GLU A 1 114 ? -6.677 -3.493 10.512 1.00 86.44 114 GLU A C 1
ATOM 895 O O . GLU A 1 114 ? -7.313 -3.845 11.503 1.00 86.44 114 GLU A O 1
ATOM 900 N N . CYS A 1 115 ? -7.217 -2.678 9.600 1.00 88.50 115 CYS A N 1
ATOM 901 C CA . CYS A 1 115 ? -8.566 -2.151 9.728 1.00 88.50 115 CYS A CA 1
ATOM 902 C C . CYS A 1 115 ? -9.616 -3.260 9.554 1.00 88.50 115 CYS A C 1
ATOM 904 O O . CYS A 1 115 ? -9.807 -3.776 8.454 1.00 88.50 115 CYS A O 1
ATOM 906 N N . ALA A 1 116 ? -10.324 -3.585 10.640 1.00 86.62 116 ALA A N 1
ATOM 907 C CA . ALA A 1 116 ? -11.438 -4.533 10.623 1.00 86.62 116 ALA A CA 1
ATOM 908 C C . ALA A 1 116 ? -12.734 -3.924 10.062 1.00 86.62 116 ALA A C 1
ATOM 910 O O . ALA A 1 116 ? -13.479 -4.598 9.359 1.00 86.62 116 ALA A O 1
ATOM 911 N N . HIS A 1 117 ? -12.985 -2.646 10.349 1.00 86.81 117 HIS A N 1
ATOM 912 C CA . HIS A 1 117 ? -14.179 -1.935 9.899 1.00 86.81 117 HIS A CA 1
ATOM 913 C C . HIS A 1 117 ? -13.845 -1.069 8.696 1.00 86.81 117 HIS A C 1
ATOM 915 O O . HIS A 1 117 ? -13.052 -0.131 8.800 1.00 86.81 117 HIS A O 1
ATOM 921 N N . VAL A 1 118 ? -14.398 -1.428 7.544 1.00 88.44 118 VAL A N 1
ATOM 922 C CA . VAL A 1 118 ? -14.156 -0.751 6.270 1.00 88.44 118 VAL A CA 1
ATOM 923 C C . VAL A 1 118 ? -15.469 -0.716 5.501 1.00 88.44 118 VAL A C 1
ATOM 925 O O . VAL A 1 118 ? -16.182 -1.716 5.451 1.00 88.44 118 VAL A O 1
ATOM 928 N N . ASP A 1 119 ? -15.779 0.428 4.904 1.00 86.12 119 ASP A N 1
ATOM 929 C CA . ASP A 1 119 ? -16.926 0.591 4.015 1.00 86.12 119 ASP A CA 1
ATOM 930 C C . ASP A 1 119 ? -16.809 -0.281 2.762 1.00 86.12 119 ASP A C 1
ATOM 932 O O . ASP A 1 119 ? -15.708 -0.562 2.282 1.00 86.12 119 ASP A O 1
ATOM 936 N N . ALA A 1 120 ? -17.948 -0.545 2.114 1.00 81.69 120 ALA A N 1
ATOM 937 C CA . ALA A 1 120 ? -17.985 -1.096 0.755 1.00 81.69 120 ALA A CA 1
ATOM 938 C C . ALA A 1 120 ? -17.173 -0.253 -0.254 1.00 81.69 120 ALA A C 1
ATOM 940 O O . ALA A 1 120 ? -16.621 -0.784 -1.214 1.00 81.69 120 ALA A O 1
ATOM 941 N N . ALA A 1 121 ? -17.044 1.056 -0.007 1.00 80.06 121 ALA A N 1
ATOM 942 C CA . ALA A 1 121 ? -16.233 1.981 -0.800 1.00 80.06 121 ALA A CA 1
ATOM 943 C C . ALA A 1 121 ? -14.720 1.940 -0.476 1.00 80.06 121 ALA A C 1
ATOM 945 O O . ALA A 1 121 ? -13.956 2.728 -1.032 1.00 80.06 121 ALA A O 1
ATOM 946 N N . GLY A 1 122 ? -14.265 1.077 0.442 1.00 85.00 122 GLY A N 1
ATOM 947 C CA . GLY A 1 122 ? -12.854 0.987 0.836 1.00 85.00 122 GLY A CA 1
ATOM 948 C C . GLY A 1 122 ? -12.381 2.154 1.711 1.00 85.00 122 GLY A C 1
ATOM 949 O O . GLY A 1 122 ? -11.220 2.561 1.633 1.00 85.00 122 GLY A O 1
ATOM 950 N N . ARG A 1 123 ? -13.277 2.734 2.516 1.00 88.06 123 ARG A N 1
ATOM 951 C CA . ARG A 1 123 ? -12.956 3.797 3.480 1.00 88.06 123 ARG A CA 1
ATOM 952 C C . ARG A 1 123 ? -12.953 3.217 4.888 1.00 88.06 123 ARG A C 1
ATOM 954 O O . ARG A 1 123 ? -13.891 2.522 5.259 1.00 88.06 123 ARG A O 1
ATOM 961 N N . ALA A 1 124 ? -11.911 3.499 5.658 1.00 89.50 124 ALA A N 1
ATOM 962 C CA . ALA A 1 124 ? -11.824 3.136 7.066 1.00 89.50 124 ALA A CA 1
ATOM 963 C C . ALA A 1 124 ? -11.766 4.409 7.908 1.00 89.50 124 ALA A C 1
ATOM 965 O O . ALA A 1 124 ? -10.918 5.274 7.666 1.00 89.50 124 ALA A O 1
ATOM 966 N N . GLU A 1 125 ? -12.657 4.518 8.887 1.00 88.94 125 GLU A N 1
ATOM 967 C CA . GLU A 1 125 ? -12.684 5.649 9.802 1.00 88.94 125 GLU A CA 1
ATOM 968 C C . GLU A 1 125 ? -11.914 5.356 11.079 1.00 88.94 125 GLU A C 1
ATOM 970 O O . GLU A 1 125 ? -12.103 4.354 11.766 1.00 88.94 125 GLU A O 1
ATOM 975 N N . VAL A 1 126 ? -11.038 6.287 11.418 1.00 90.38 126 VAL A N 1
ATOM 976 C CA . VAL A 1 126 ? -10.127 6.175 12.539 1.00 90.38 126 VAL A CA 1
ATOM 977 C C . VAL A 1 126 ? -10.404 7.301 13.509 1.00 90.38 126 VAL A C 1
ATOM 979 O O . VAL A 1 126 ? -10.403 8.469 13.121 1.00 90.38 126 VAL A O 1
ATOM 982 N N . ARG A 1 127 ? -10.608 6.961 14.780 1.00 88.19 127 ARG A N 1
ATOM 983 C CA . ARG A 1 127 ? -10.866 7.924 15.852 1.00 88.19 127 ARG A CA 1
ATOM 984 C C . ARG A 1 127 ? -9.866 7.762 16.988 1.00 88.19 127 ARG A C 1
ATOM 986 O O . ARG A 1 127 ? -9.386 6.666 17.270 1.00 88.19 127 ARG A O 1
ATOM 993 N N . VAL A 1 128 ? -9.546 8.872 17.638 1.00 87.31 128 VAL A N 1
ATOM 994 C CA . VAL A 1 128 ? -8.778 8.898 18.882 1.00 87.31 128 VAL A CA 1
ATOM 995 C C . VAL A 1 128 ? -9.756 8.728 20.026 1.00 87.31 128 VAL A C 1
ATOM 997 O O . VAL A 1 128 ? -10.678 9.527 20.171 1.00 87.31 128 VAL A O 1
ATOM 1000 N N . VAL A 1 129 ? -9.546 7.700 20.838 1.00 85.06 129 VAL A N 1
ATOM 1001 C CA . VAL A 1 129 ? -10.358 7.446 22.027 1.00 85.06 129 VAL A CA 1
ATOM 1002 C C . VAL A 1 129 ? -9.473 7.524 23.256 1.00 85.06 129 VAL A C 1
ATOM 1004 O O . VAL A 1 129 ? -8.376 6.963 23.282 1.00 85.06 129 VAL A O 1
ATOM 1007 N N . GLU A 1 130 ? -9.948 8.228 24.275 1.00 83.44 130 GLU A N 1
ATOM 1008 C CA . GLU A 1 130 ? -9.369 8.184 25.612 1.00 83.44 130 GLU A CA 1
ATOM 1009 C C . GLU A 1 130 ? -9.889 6.940 26.323 1.00 83.44 130 GLU A C 1
ATOM 1011 O O . GLU A 1 130 ? -11.086 6.790 26.555 1.00 83.44 130 GLU A O 1
ATOM 1016 N N . VAL A 1 131 ? -8.984 6.015 26.623 1.00 80.25 131 VAL A N 1
ATOM 1017 C CA . VAL A 1 131 ? -9.317 4.730 27.226 1.00 80.25 131 VAL A CA 1
ATOM 1018 C C . VAL A 1 131 ? -8.592 4.609 28.570 1.00 80.25 131 VAL A C 1
ATOM 1020 O O . VAL A 1 131 ? -7.402 4.931 28.642 1.00 80.25 131 VAL A O 1
ATOM 1023 N N . PRO A 1 132 ? -9.251 4.152 29.652 1.00 79.81 132 PRO A N 1
ATOM 1024 C CA . PRO A 1 132 ? -8.570 3.907 30.919 1.00 79.81 132 PRO A CA 1
ATOM 1025 C C . PRO A 1 132 ? -7.479 2.836 30.772 1.00 79.81 132 PRO A C 1
ATOM 1027 O O . PRO A 1 132 ? -7.637 1.849 30.038 1.00 79.81 132 PRO A O 1
ATOM 1030 N N . VAL A 1 133 ? -6.364 3.040 31.477 1.00 68.25 133 VAL A N 1
ATOM 1031 C CA . VAL A 1 133 ? -5.232 2.098 31.508 1.00 68.25 133 VAL A CA 1
ATOM 1032 C C . VAL A 1 133 ? -5.700 0.768 32.111 1.00 68.25 133 VAL A C 1
ATOM 1034 O O . VAL A 1 133 ? -6.372 0.762 33.139 1.00 68.25 133 VAL A O 1
ATOM 1037 N N . GLY A 1 134 ? -5.388 -0.364 31.470 1.00 67.00 134 GLY A N 1
ATOM 1038 C CA . GLY A 1 134 ? -5.826 -1.700 31.899 1.00 67.00 134 GLY A CA 1
ATOM 1039 C C . GLY A 1 134 ? -7.140 -2.191 31.274 1.00 67.00 134 GLY A C 1
ATOM 1040 O O . GLY A 1 134 ? -7.510 -3.362 31.439 1.00 67.00 134 GLY A O 1
ATOM 1041 N N . SER A 1 135 ? -7.835 -1.346 30.509 1.00 71.06 135 SER A N 1
ATOM 1042 C CA . SER A 1 135 ? -8.994 -1.768 29.713 1.00 71.06 135 SER A CA 1
ATOM 1043 C C . SER A 1 135 ? -8.624 -2.837 28.670 1.00 71.06 135 SER A C 1
ATOM 1045 O O . SER A 1 135 ? -7.467 -2.997 28.281 1.00 71.06 135 SER A O 1
ATOM 1047 N N . ALA A 1 136 ? -9.617 -3.590 28.187 1.00 69.94 136 ALA A N 1
ATOM 1048 C CA . ALA A 1 136 ? -9.386 -4.645 27.197 1.00 69.94 136 ALA A CA 1
ATOM 1049 C C . ALA A 1 136 ? -8.807 -4.112 25.875 1.00 69.94 136 ALA A C 1
ATOM 1051 O O . ALA A 1 136 ? -7.891 -4.721 25.327 1.00 69.94 136 ALA A O 1
ATOM 1052 N N . VAL A 1 137 ? -9.296 -2.959 25.405 1.00 68.38 137 VAL A N 1
ATOM 1053 C CA . VAL A 1 137 ? -8.827 -2.300 24.174 1.00 68.38 137 VAL A CA 1
ATOM 1054 C C . VAL A 1 137 ? -7.387 -1.806 24.336 1.00 68.38 137 VAL A C 1
ATOM 1056 O O . VAL A 1 137 ? -6.571 -1.977 23.431 1.00 68.38 137 VAL A O 1
ATOM 1059 N N . GLU A 1 138 ? -7.046 -1.266 25.510 1.00 70.81 138 GLU A N 1
ATOM 1060 C CA . GLU A 1 138 ? -5.682 -0.835 25.825 1.00 70.81 138 GLU A CA 1
ATOM 1061 C C . GLU A 1 138 ? -4.716 -2.016 25.906 1.00 70.81 138 GLU A C 1
ATOM 1063 O O . GLU A 1 138 ? -3.680 -1.992 25.243 1.00 70.81 138 GLU A O 1
ATOM 1068 N N . ARG A 1 139 ? -5.097 -3.101 26.590 1.00 68.69 139 ARG A N 1
ATOM 1069 C CA . ARG A 1 139 ? -4.309 -4.340 26.624 1.00 68.69 139 ARG A CA 1
ATOM 1070 C C . ARG A 1 139 ? -4.119 -4.950 25.240 1.00 68.69 139 ARG A C 1
ATOM 1072 O O . ARG A 1 139 ? -3.034 -5.449 24.960 1.00 68.69 139 ARG A O 1
ATOM 1079 N N . ALA A 1 140 ? -5.139 -4.923 24.382 1.00 68.00 140 ALA A N 1
ATOM 1080 C CA . ALA A 1 140 ? -5.052 -5.439 23.017 1.00 68.00 140 ALA A CA 1
ATOM 1081 C C . ALA A 1 140 ? -4.093 -4.604 22.153 1.00 68.00 140 ALA A C 1
ATOM 1083 O O . ALA A 1 140 ? -3.222 -5.166 21.490 1.00 68.00 140 ALA A O 1
ATOM 1084 N N . GLY A 1 141 ? -4.200 -3.271 22.210 1.00 63.62 141 GLY A N 1
ATOM 1085 C CA . GLY A 1 141 ? -3.288 -2.368 21.504 1.00 63.62 141 GLY A CA 1
ATOM 1086 C C . GLY A 1 141 ? -1.850 -2.479 22.014 1.00 63.62 141 GLY A C 1
ATOM 1087 O O . GLY A 1 141 ? -0.919 -2.602 21.221 1.00 63.62 141 GLY A O 1
ATOM 1088 N N . TRP A 1 142 ? -1.665 -2.523 23.335 1.00 60.25 142 TRP A N 1
ATOM 1089 C CA . TRP A 1 142 ? -0.357 -2.685 23.973 1.00 60.25 142 TRP A CA 1
ATOM 1090 C C . TRP A 1 142 ? 0.300 -4.019 23.609 1.00 60.25 142 TRP A C 1
ATOM 1092 O O . TRP A 1 142 ? 1.460 -4.050 23.197 1.00 60.25 142 TRP A O 1
ATOM 1102 N N . ARG A 1 143 ? -0.459 -5.119 23.686 1.00 61.19 143 ARG A N 1
ATOM 1103 C CA . ARG A 1 143 ? -0.011 -6.465 23.310 1.00 61.19 143 ARG A CA 1
ATOM 1104 C C . ARG A 1 143 ? 0.418 -6.539 21.848 1.00 61.19 143 ARG A C 1
ATOM 1106 O O . ARG A 1 143 ? 1.458 -7.116 21.548 1.00 61.19 143 ARG A O 1
ATOM 1113 N N . ALA A 1 144 ? -0.353 -5.930 20.949 1.00 60.69 144 ALA A N 1
ATOM 1114 C CA . ALA A 1 144 ? -0.050 -5.923 19.522 1.00 60.69 144 ALA A CA 1
ATOM 1115 C C . ALA A 1 144 ? 1.252 -5.168 19.188 1.00 60.69 144 ALA A C 1
ATOM 1117 O O . ALA A 1 144 ? 1.955 -5.548 18.253 1.00 60.69 144 ALA A O 1
ATOM 1118 N N . VAL A 1 145 ? 1.599 -4.125 19.955 1.00 56.62 145 VAL A N 1
ATOM 1119 C CA . VAL A 1 145 ? 2.819 -3.324 19.738 1.00 56.62 145 VAL A CA 1
ATOM 1120 C C . VAL A 1 145 ? 4.046 -3.920 20.439 1.00 56.62 145 VAL A C 1
ATOM 1122 O O . VAL A 1 145 ? 5.141 -3.893 19.875 1.00 56.62 145 VAL A O 1
ATOM 1125 N N . HIS A 1 146 ? 3.887 -4.441 21.658 1.00 50.66 146 HIS A N 1
ATOM 1126 C CA . HIS A 1 146 ? 5.005 -4.807 22.537 1.00 50.66 146 HIS A CA 1
ATOM 1127 C C . HIS A 1 146 ? 5.188 -6.318 22.763 1.00 50.66 146 HIS A C 1
ATOM 1129 O O . HIS A 1 146 ? 6.233 -6.723 23.273 1.00 50.66 146 HIS A O 1
ATOM 1135 N N . GLY A 1 147 ? 4.236 -7.159 22.347 1.00 53.16 147 GLY A N 1
ATOM 1136 C CA . GLY A 1 147 ? 4.253 -8.600 22.610 1.00 53.16 147 GLY A CA 1
ATOM 1137 C C . GLY A 1 147 ? 3.957 -8.954 24.075 1.00 53.16 147 GLY A C 1
ATOM 1138 O O . GLY A 1 147 ? 3.859 -8.088 24.943 1.00 53.16 147 GLY A O 1
ATOM 1139 N N . ASP A 1 148 ? 3.815 -10.248 24.362 1.00 44.88 148 ASP A N 1
ATOM 1140 C CA . ASP A 1 148 ? 3.248 -10.771 25.621 1.00 44.88 148 ASP A CA 1
ATOM 1141 C C . ASP A 1 148 ? 4.146 -10.665 26.873 1.00 44.88 148 ASP A C 1
ATOM 1143 O O . ASP A 1 148 ? 3.779 -11.176 27.927 1.00 44.88 148 ASP A O 1
ATOM 1147 N N . GLY A 1 149 ? 5.297 -9.989 26.807 1.00 49.19 149 GLY A N 1
ATOM 1148 C CA . GLY A 1 149 ? 6.291 -10.016 27.892 1.00 49.19 149 GLY A CA 1
ATOM 1149 C C . GLY A 1 149 ? 7.157 -8.767 28.045 1.00 49.19 149 GLY A C 1
ATOM 1150 O O . GLY A 1 149 ? 8.254 -8.857 28.589 1.00 49.19 149 GLY A O 1
ATOM 1151 N N . ALA A 1 150 ? 6.724 -7.607 27.548 1.00 48.78 150 ALA A N 1
ATOM 1152 C CA . ALA A 1 150 ? 7.515 -6.386 27.677 1.00 48.78 150 ALA A CA 1
ATOM 1153 C C . ALA A 1 150 ? 7.430 -5.799 29.101 1.00 48.78 150 ALA A C 1
ATOM 1155 O O . ALA A 1 150 ? 6.406 -5.236 29.491 1.00 48.78 150 ALA A O 1
ATOM 1156 N N . GLN A 1 151 ? 8.520 -5.916 29.868 1.00 50.66 151 GLN A N 1
ATOM 1157 C CA . GLN A 1 151 ? 8.687 -5.262 31.173 1.00 50.66 151 GLN A CA 1
ATOM 1158 C C . GLN A 1 151 ? 8.602 -3.729 31.023 1.00 50.66 151 GLN A C 1
ATOM 1160 O O . GLN A 1 151 ? 9.220 -3.161 30.117 1.00 50.66 151 GLN A O 1
ATOM 1165 N N . GLY A 1 152 ? 7.875 -3.058 31.924 1.00 50.81 152 GLY A N 1
ATOM 1166 C CA . GLY A 1 152 ? 7.545 -1.626 31.829 1.00 50.81 152 GLY A CA 1
ATOM 1167 C C . GLY A 1 152 ? 8.740 -0.678 31.650 1.00 50.81 152 GLY A C 1
ATOM 1168 O O . GLY A 1 152 ? 8.630 0.300 30.912 1.00 50.81 152 GLY A O 1
ATOM 1169 N N . ASP A 1 153 ? 9.903 -1.002 32.221 1.00 48.47 153 ASP A N 1
ATOM 1170 C CA . ASP A 1 153 ? 11.090 -0.134 32.184 1.00 48.47 153 ASP A CA 1
ATOM 1171 C C . ASP A 1 153 ? 11.738 -0.051 30.791 1.00 48.47 153 ASP A C 1
ATOM 1173 O O . ASP A 1 153 ? 12.169 1.016 30.346 1.00 48.47 153 ASP A O 1
ATOM 1177 N N . ALA A 1 154 ? 11.753 -1.164 30.047 1.00 51.81 154 ALA A N 1
ATOM 1178 C CA . ALA A 1 154 ? 12.256 -1.194 28.672 1.00 51.81 154 ALA A CA 1
ATOM 1179 C C . ALA A 1 154 ? 11.315 -0.454 27.707 1.00 51.81 154 ALA A C 1
ATOM 1181 O O . ALA A 1 154 ? 11.760 0.105 26.700 1.00 51.81 154 ALA A O 1
ATOM 1182 N N . VAL A 1 155 ? 10.016 -0.431 28.022 1.00 49.34 155 VAL A N 1
ATOM 1183 C CA . VAL A 1 155 ? 8.998 0.248 27.218 1.00 49.34 155 VAL A CA 1
ATOM 1184 C C . VAL A 1 155 ? 9.069 1.760 27.409 1.00 49.34 155 VAL A C 1
ATOM 1186 O O . VAL A 1 155 ? 9.138 2.472 26.409 1.00 49.34 155 VAL A O 1
ATOM 1189 N N . ALA A 1 156 ? 9.197 2.244 28.648 1.00 50.19 156 ALA A N 1
ATOM 1190 C CA . ALA A 1 156 ? 9.394 3.666 28.940 1.00 50.19 156 ALA A CA 1
ATOM 1191 C C . ALA A 1 156 ? 10.650 4.236 28.244 1.00 50.19 156 ALA A C 1
ATOM 1193 O O . ALA A 1 156 ? 10.618 5.324 27.667 1.00 50.19 156 ALA A O 1
ATOM 1194 N N . ALA A 1 157 ? 11.746 3.467 28.201 1.00 49.34 157 ALA A N 1
ATOM 1195 C CA . ALA A 1 157 ? 12.968 3.852 27.490 1.00 49.34 157 ALA A CA 1
ATOM 1196 C C . ALA A 1 157 ? 12.792 3.918 25.958 1.00 49.34 157 ALA A C 1
ATOM 1198 O O . ALA A 1 157 ? 13.470 4.701 25.288 1.00 49.34 157 ALA A O 1
ATOM 1199 N N . ARG A 1 158 ? 11.893 3.109 25.383 1.00 50.38 158 ARG A N 1
ATOM 1200 C CA . ARG A 1 158 ? 11.597 3.080 23.940 1.00 50.38 158 ARG A CA 1
ATOM 1201 C C . ARG A 1 158 ? 10.577 4.146 23.530 1.00 50.38 158 ARG A C 1
ATOM 1203 O O . ARG A 1 158 ? 10.683 4.720 22.444 1.00 50.38 158 ARG A O 1
ATOM 1210 N N . GLU A 1 159 ? 9.639 4.457 24.420 1.00 47.69 159 GLU A N 1
ATOM 1211 C CA . GLU A 1 159 ? 8.728 5.600 24.325 1.00 47.69 159 GLU A CA 1
ATOM 1212 C C . GLU A 1 159 ? 9.497 6.927 24.389 1.00 47.69 159 GLU A C 1
ATOM 1214 O O . GLU A 1 159 ? 9.272 7.794 23.546 1.00 47.69 159 GLU A O 1
ATOM 1219 N N . ALA A 1 160 ? 10.502 7.042 25.268 1.00 44.81 160 ALA A N 1
ATOM 1220 C CA . ALA A 1 160 ? 11.411 8.193 25.313 1.00 44.81 160 ALA A CA 1
ATOM 1221 C C . ALA A 1 160 ? 12.214 8.389 24.007 1.00 44.81 160 ALA A C 1
ATOM 1223 O O . ALA A 1 160 ? 12.620 9.506 23.689 1.00 44.81 160 ALA A O 1
ATOM 1224 N N . ARG A 1 161 ? 12.408 7.320 23.216 1.00 47.62 161 ARG A N 1
ATOM 1225 C CA . ARG A 1 161 ? 13.037 7.351 21.879 1.00 47.62 161 ARG A CA 1
ATOM 1226 C C . ARG A 1 161 ? 12.042 7.584 20.729 1.00 47.62 161 ARG A C 1
ATOM 1228 O O . ARG A 1 161 ? 12.462 7.699 19.582 1.00 47.62 161 ARG A O 1
ATOM 1235 N N . GLY A 1 162 ? 10.734 7.667 21.003 1.00 43.91 162 GLY A N 1
ATOM 1236 C CA . GLY A 1 162 ? 9.692 7.958 20.005 1.00 43.91 162 GLY A CA 1
ATOM 1237 C C . GLY A 1 162 ? 9.287 6.785 19.095 1.00 43.91 162 GLY A C 1
ATOM 1238 O O . GLY A 1 162 ? 8.604 6.991 18.082 1.00 43.91 162 GLY A O 1
ATOM 1239 N N . GLU A 1 163 ? 9.687 5.558 19.438 1.00 41.66 163 GLU A N 1
ATOM 1240 C CA . GLU A 1 163 ? 9.494 4.350 18.617 1.00 41.66 163 GLU A CA 1
ATOM 1241 C C . GLU A 1 163 ? 8.228 3.543 18.968 1.00 41.66 163 GLU A C 1
ATOM 1243 O O . GLU A 1 163 ? 7.859 2.635 18.224 1.00 41.66 163 GLU A O 1
ATOM 1248 N N . GLY A 1 164 ? 7.531 3.882 20.058 1.00 44.97 164 GLY A N 1
ATOM 1249 C CA . GLY A 1 164 ? 6.247 3.279 20.433 1.00 44.97 164 GLY A CA 1
ATOM 1250 C C . GLY A 1 164 ? 5.073 3.753 19.564 1.00 44.97 164 GLY A C 1
ATOM 1251 O O . GLY A 1 164 ? 5.077 4.870 19.024 1.00 44.97 164 GLY A O 1
ATOM 1252 N N . GLY A 1 165 ? 4.057 2.894 19.416 1.00 45.31 165 GLY A N 1
ATOM 1253 C CA . GLY A 1 165 ? 2.713 3.309 18.999 1.00 45.31 165 GLY A CA 1
ATOM 1254 C C . GLY A 1 165 ? 2.188 4.388 19.953 1.00 45.31 165 GLY A C 1
ATOM 1255 O O . GLY A 1 165 ? 2.570 4.418 21.113 1.00 45.31 165 GLY A O 1
ATOM 1256 N N . ALA A 1 166 ? 1.401 5.331 19.440 1.00 41.09 166 ALA A N 1
ATOM 1257 C CA . ALA A 1 166 ? 1.118 6.614 20.082 1.00 41.09 166 ALA A CA 1
ATOM 1258 C C . ALA A 1 166 ? 0.616 6.512 21.541 1.00 41.09 166 ALA A C 1
ATOM 1260 O O . ALA A 1 166 ? -0.563 6.276 21.773 1.00 41.09 166 ALA A O 1
ATOM 1261 N N . THR A 1 167 ? 1.486 6.791 22.510 1.00 41.78 167 THR A N 1
ATOM 1262 C CA . THR A 1 167 ? 1.144 7.021 23.919 1.00 41.78 167 THR A CA 1
ATOM 1263 C C . THR A 1 167 ? 1.565 8.440 24.299 1.00 41.78 167 THR A C 1
ATOM 1265 O O . THR A 1 167 ? 2.708 8.714 24.645 1.00 41.78 167 THR A O 1
ATOM 1268 N N . VAL A 1 168 ? 0.636 9.394 24.200 1.00 41.16 168 VAL A N 1
ATOM 1269 C CA . VAL A 1 168 ? 0.782 10.706 24.851 1.00 41.16 168 VAL A CA 1
ATOM 1270 C C . VAL A 1 168 ? -0.210 10.719 26.005 1.00 41.16 168 VAL A C 1
ATOM 1272 O O . VAL A 1 168 ? -1.403 10.936 25.801 1.00 41.16 168 VAL A O 1
ATOM 1275 N N . THR A 1 169 ? 0.268 10.405 27.208 1.00 45.19 169 THR A N 1
ATOM 1276 C CA . THR A 1 169 ? -0.505 10.515 28.450 1.00 45.19 169 THR A CA 1
ATOM 1277 C C . THR A 1 169 ? -0.366 11.934 28.986 1.00 45.19 169 THR A C 1
ATOM 1279 O O . THR A 1 169 ? 0.748 12.372 29.268 1.00 45.19 169 THR A O 1
ATOM 1282 N N . THR A 1 170 ? -1.471 12.661 29.140 1.00 44.94 170 THR A N 1
ATOM 1283 C CA . THR A 1 170 ? -1.472 13.943 29.874 1.00 44.94 170 THR A CA 1
ATOM 1284 C C . THR A 1 170 ? -2.413 13.929 31.083 1.00 44.94 170 THR A C 1
ATOM 1286 O O . THR A 1 170 ? -2.443 14.899 31.827 1.00 44.94 170 THR A O 1
ATOM 1289 N N . SER A 1 171 ? -3.124 12.827 31.357 1.00 48.94 171 SER A N 1
ATOM 1290 C CA . SER A 1 171 ? -3.940 12.674 32.569 1.00 48.94 171 SER A CA 1
ATOM 1291 C C . SER A 1 171 ? -3.656 11.345 33.274 1.00 48.94 171 SER A C 1
ATOM 1293 O O . SER A 1 171 ? -3.459 10.303 32.644 1.00 48.94 171 SER A O 1
ATOM 1295 N N . ALA A 1 172 ? -3.594 11.393 34.605 1.00 58.16 172 ALA A N 1
ATOM 1296 C CA . ALA A 1 172 ? -3.365 10.231 35.451 1.00 58.16 172 ALA A CA 1
ATOM 1297 C C . ALA A 1 172 ? -4.501 9.208 35.254 1.00 58.16 172 ALA A C 1
ATOM 1299 O O . ALA A 1 172 ? -5.639 9.461 35.635 1.00 58.16 172 ALA A O 1
ATOM 1300 N N . GLY A 1 173 ? -4.199 8.068 34.623 1.00 72.25 173 GLY A N 1
ATOM 1301 C CA . GLY A 1 173 ? -5.115 6.924 34.505 1.00 72.25 173 GLY A CA 1
ATOM 1302 C C . GLY A 1 173 ? -5.769 6.688 33.137 1.00 72.25 173 GLY A C 1
ATOM 1303 O O . GLY A 1 173 ? -6.430 5.661 32.980 1.00 72.25 173 GLY A O 1
ATOM 1304 N N . THR A 1 174 ? -5.559 7.543 32.126 1.00 74.81 174 THR A N 1
ATOM 1305 C CA . THR A 1 174 ? -6.091 7.311 30.763 1.00 74.81 174 THR A CA 1
ATOM 1306 C C . THR A 1 174 ? -5.023 7.429 29.672 1.00 74.81 174 THR A C 1
ATOM 1308 O O . THR A 1 174 ? -4.046 8.170 29.795 1.00 74.81 174 THR A O 1
ATOM 1311 N N . ARG A 1 175 ? -5.190 6.654 28.596 1.00 72.81 175 ARG A N 1
ATOM 1312 C CA . ARG A 1 175 ? -4.328 6.623 27.408 1.00 72.81 175 ARG A CA 1
ATOM 1313 C C . ARG A 1 175 ? -5.162 6.932 26.170 1.00 72.81 175 ARG A C 1
ATOM 1315 O O . ARG A 1 175 ? -6.239 6.375 25.985 1.00 72.81 175 ARG A O 1
ATOM 1322 N N . ARG A 1 176 ? -4.646 7.802 25.301 1.00 80.31 176 ARG A N 1
ATOM 1323 C CA . ARG A 1 176 ? -5.226 8.044 23.974 1.00 80.31 176 ARG A CA 1
ATOM 1324 C C . ARG A 1 176 ? -4.768 6.952 23.023 1.00 80.31 176 ARG A C 1
ATOM 1326 O O . ARG A 1 176 ? -3.569 6.802 22.815 1.00 80.31 176 ARG A O 1
ATOM 1333 N N . ILE A 1 177 ? -5.712 6.222 22.446 1.00 82.44 177 ILE A N 1
ATOM 1334 C CA . ILE A 1 177 ? -5.447 5.155 21.481 1.00 82.44 177 ILE A CA 1
ATOM 1335 C C . ILE A 1 177 ? -6.146 5.503 20.173 1.00 82.44 177 ILE A C 1
ATOM 1337 O O . ILE A 1 177 ? -7.245 6.057 20.159 1.00 82.44 177 ILE A O 1
ATOM 1341 N N . VAL A 1 178 ? -5.479 5.194 19.066 1.00 85.75 178 VAL A N 1
ATOM 1342 C CA . VAL A 1 178 ? -6.030 5.328 17.721 1.00 85.75 178 VAL A CA 1
ATOM 1343 C C . VAL A 1 178 ? -6.771 4.041 17.384 1.00 85.75 178 VAL A C 1
ATOM 1345 O O . VAL A 1 178 ? -6.205 2.952 17.455 1.00 85.75 178 VAL A O 1
ATOM 1348 N N . VAL A 1 179 ? -8.046 4.160 17.049 1.00 87.00 179 VAL A N 1
ATOM 1349 C CA . VAL A 1 179 ? -8.968 3.034 16.979 1.00 87.00 179 VAL A CA 1
ATOM 1350 C C . VAL A 1 179 ? -9.760 3.092 15.675 1.00 87.00 179 VAL A C 1
ATOM 1352 O O . VAL A 1 179 ? -10.240 4.157 15.290 1.00 87.00 179 VAL A O 1
ATOM 1355 N N . ASN A 1 180 ? -9.919 1.945 15.009 1.00 88.75 180 ASN A N 1
ATOM 1356 C CA . ASN A 1 180 ? -10.832 1.810 13.878 1.00 88.75 180 ASN A CA 1
ATOM 1357 C C . ASN A 1 180 ? -12.271 1.629 14.382 1.00 88.75 180 ASN A C 1
ATOM 1359 O O . ASN A 1 180 ? -12.563 0.666 15.103 1.00 88.75 180 ASN A O 1
ATOM 1363 N N . VAL A 1 181 ? -13.151 2.545 13.988 1.00 83.94 181 VAL A N 1
ATOM 1364 C CA . VAL A 1 181 ? -14.556 2.598 14.394 1.00 83.94 181 VAL A CA 1
ATOM 1365 C C . VAL A 1 181 ? -15.441 2.218 13.204 1.00 83.94 181 VAL A C 1
ATOM 1367 O O . VAL A 1 181 ? -15.168 2.653 12.087 1.00 83.94 181 VAL A O 1
ATOM 1370 N N . PRO A 1 182 ? -16.528 1.450 13.412 1.00 76.75 182 PRO A N 1
ATOM 1371 C CA . PRO A 1 182 ? -17.495 1.190 12.352 1.00 76.75 182 PRO A CA 1
ATOM 1372 C C . PRO A 1 182 ? -18.090 2.493 11.808 1.00 76.75 182 PRO A C 1
ATOM 1374 O O . PRO A 1 182 ? -18.644 3.295 12.561 1.00 76.75 182 PRO A O 1
ATOM 1377 N N . VAL A 1 183 ? -18.003 2.676 10.490 1.00 68.94 183 VAL A N 1
ATOM 1378 C CA . VAL A 1 183 ? -18.440 3.897 9.797 1.00 68.94 183 VAL A CA 1
ATOM 1379 C C . VAL A 1 183 ? -19.915 4.196 10.051 1.00 68.94 183 VAL A C 1
ATOM 1381 O O . VAL A 1 183 ? -20.280 5.346 10.254 1.00 68.94 183 VAL A O 1
ATOM 1384 N N . GLU A 1 184 ? -20.776 3.186 10.183 1.00 61.72 184 GLU A N 1
ATOM 1385 C CA . GLU A 1 184 ? -22.178 3.432 10.536 1.00 61.72 184 GLU A CA 1
ATOM 1386 C C . GLU A 1 184 ? -22.366 4.077 11.919 1.00 61.72 184 GLU A C 1
ATOM 1388 O O . GLU A 1 184 ? -23.286 4.869 12.120 1.00 61.72 184 GLU A O 1
ATOM 1393 N N . ALA A 1 185 ? -21.524 3.736 12.899 1.00 59.06 185 ALA A N 1
ATOM 1394 C CA . ALA A 1 185 ? -21.549 4.395 14.204 1.00 59.06 185 ALA A CA 1
ATOM 1395 C C . ALA A 1 185 ? -20.981 5.815 14.108 1.00 59.06 185 ALA A C 1
ATOM 1397 O O . ALA A 1 185 ? -21.379 6.700 14.864 1.00 59.06 185 ALA A O 1
ATOM 1398 N N . ALA A 1 186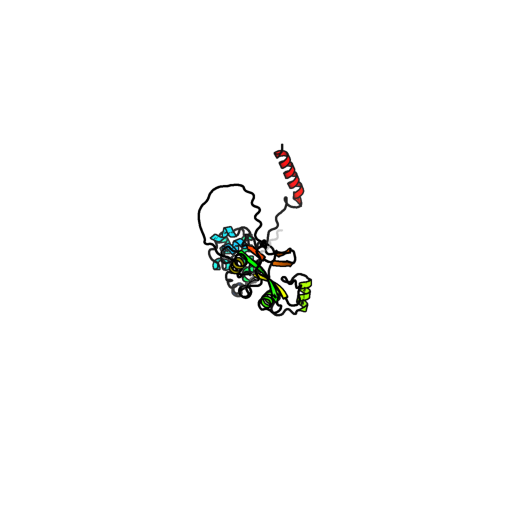 ? -20.074 6.045 13.160 1.00 55.50 186 ALA A N 1
ATOM 1399 C CA . ALA A 1 186 ? -19.533 7.360 12.897 1.00 55.50 186 ALA A CA 1
ATOM 1400 C C . ALA A 1 186 ? -20.520 8.292 12.181 1.00 55.50 186 ALA A C 1
ATOM 1402 O O . ALA A 1 186 ? -20.616 9.448 12.585 1.00 55.50 186 ALA A O 1
ATOM 1403 N N . VAL A 1 187 ? -21.291 7.786 11.209 1.00 52.06 187 VAL A N 1
ATOM 1404 C CA . VAL A 1 187 ? -22.388 8.509 10.542 1.00 52.06 187 VAL A CA 1
ATOM 1405 C C . VAL A 1 187 ? -23.490 8.841 11.545 1.00 52.06 187 VAL A C 1
ATOM 1407 O O . VAL A 1 187 ? -23.929 9.982 11.591 1.00 52.06 187 VAL A O 1
ATOM 1410 N N . ARG A 1 188 ? -23.860 7.909 12.438 1.00 47.12 188 ARG A N 1
ATOM 1411 C CA . ARG A 1 188 ? -24.802 8.193 13.542 1.00 47.12 188 ARG A CA 1
ATOM 1412 C C . ARG A 1 188 ? -24.283 9.249 14.523 1.00 47.12 188 ARG A C 1
ATOM 1414 O O . ARG A 1 188 ? -25.071 9.990 15.093 1.00 47.12 188 ARG A O 1
ATOM 1421 N N . ALA A 1 189 ? -22.967 9.337 14.715 1.00 47.06 189 ALA A N 1
ATOM 1422 C CA . ALA A 1 189 ? -22.352 10.410 15.497 1.00 47.06 189 ALA A CA 1
ATOM 1423 C C . ALA A 1 189 ? -22.228 11.736 14.717 1.00 47.06 189 ALA A C 1
ATOM 1425 O O . ALA A 1 189 ? -21.969 12.763 15.337 1.00 47.06 189 ALA A O 1
ATOM 1426 N N . ALA A 1 190 ? -22.366 11.713 13.387 1.00 43.53 190 ALA A N 1
ATOM 1427 C CA . ALA A 1 190 ? -22.267 12.878 12.507 1.00 43.53 190 ALA A CA 1
ATOM 1428 C C . ALA A 1 190 ? -23.635 13.430 12.061 1.00 43.53 190 ALA A C 1
ATOM 1430 O O . ALA A 1 190 ? -23.704 14.589 11.663 1.00 43.53 190 ALA A O 1
ATOM 1431 N N . GLY A 1 191 ? -24.709 12.641 12.148 1.00 35.56 191 GLY A N 1
ATOM 1432 C CA . GLY A 1 191 ? -26.056 13.038 11.751 1.00 35.56 191 GLY A CA 1
ATOM 1433 C C . GLY A 1 191 ? -27.122 12.401 12.635 1.00 35.56 191 GLY A C 1
ATOM 1434 O O . GLY A 1 191 ? -27.319 11.185 12.616 1.00 35.56 191 GLY A O 1
ATOM 1435 N N . ALA A 1 192 ? -27.820 13.241 13.395 1.00 34.38 192 ALA A N 1
ATOM 1436 C CA . ALA A 1 192 ? -29.185 12.955 13.798 1.00 34.38 192 ALA A CA 1
ATOM 1437 C C . ALA A 1 192 ? -30.119 13.220 12.602 1.00 34.38 192 ALA A C 1
ATOM 1439 O O . ALA A 1 192 ? -29.978 14.235 11.928 1.00 34.38 192 ALA A O 1
ATOM 1440 N N . GLU A 1 193 ? -31.071 12.303 12.430 1.00 31.56 193 GLU A N 1
ATOM 1441 C CA . GLU A 1 193 ? -32.268 12.353 11.575 1.00 31.56 193 GLU A CA 1
ATOM 1442 C C . GLU A 1 193 ? -32.112 12.020 10.083 1.00 31.56 193 GLU A C 1
ATOM 1444 O O . GLU A 1 193 ? -31.149 12.365 9.405 1.00 31.56 193 GLU A O 1
ATOM 1449 N N . GLY A 1 194 ? -33.068 11.209 9.623 1.00 32.66 194 GLY A N 1
ATOM 1450 C CA . GLY A 1 194 ? -33.058 10.509 8.350 1.00 32.66 194 GLY A CA 1
ATOM 1451 C C . GLY A 1 194 ? -33.597 11.328 7.182 1.00 32.66 194 GLY A C 1
ATOM 1452 O O . GLY A 1 194 ? -34.242 12.357 7.348 1.00 32.66 194 GLY A O 1
ATOM 1453 N N . GLY A 1 195 ? -33.368 10.803 5.983 1.00 27.00 195 GLY A N 1
ATOM 1454 C CA . GLY A 1 195 ? -33.916 11.331 4.744 1.00 27.00 195 GLY A CA 1
ATOM 1455 C C . GLY A 1 195 ? -33.641 10.356 3.610 1.00 27.00 195 GLY A C 1
ATOM 1456 O O . GLY A 1 195 ? -32.487 10.075 3.300 1.00 27.00 195 GLY A O 1
ATOM 1457 N N . GLU A 1 196 ? -34.712 9.787 3.066 1.00 26.38 196 GLU A N 1
ATOM 1458 C CA . GLU A 1 196 ? -34.734 8.783 2.004 1.00 26.38 196 GLU A CA 1
ATOM 1459 C C . GLU A 1 196 ? -34.000 9.205 0.727 1.00 26.38 196 GLU A C 1
ATOM 1461 O O . GLU A 1 196 ? -33.928 10.377 0.357 1.00 26.38 196 GLU A O 1
ATOM 1466 N N . ALA A 1 197 ? -33.509 8.192 0.014 1.00 30.20 197 ALA A N 1
ATOM 1467 C CA . ALA A 1 197 ? -32.992 8.314 -1.334 1.00 30.20 197 ALA A CA 1
ATOM 1468 C C . ALA A 1 197 ? -34.073 8.845 -2.289 1.00 30.20 197 ALA A C 1
ATOM 1470 O O . ALA A 1 197 ? -35.133 8.237 -2.435 1.00 30.20 197 ALA A O 1
ATOM 1471 N N . LYS A 1 198 ? -33.764 9.931 -3.003 1.00 27.59 198 LYS A N 1
ATOM 1472 C CA . LYS A 1 198 ? -34.470 10.299 -4.230 1.00 27.59 198 LYS A CA 1
ATOM 1473 C C . LYS A 1 198 ? -33.463 10.547 -5.348 1.00 27.59 198 LYS A C 1
ATOM 1475 O O . LYS A 1 198 ? -32.664 11.475 -5.306 1.00 27.59 198 LYS A O 1
ATOM 1480 N N . GLU A 1 199 ? -33.504 9.636 -6.308 1.00 27.88 199 GLU A N 1
ATOM 1481 C CA . GLU A 1 199 ? -32.904 9.699 -7.637 1.00 27.88 199 GLU A CA 1
ATOM 1482 C C . GLU A 1 199 ? -33.546 10.835 -8.459 1.00 27.88 199 GLU A C 1
ATOM 1484 O O . GLU A 1 199 ? -34.745 11.069 -8.291 1.00 27.88 199 GLU A O 1
ATOM 1489 N N . VAL A 1 200 ? -32.763 11.519 -9.317 1.00 26.88 200 VAL A N 1
ATOM 1490 C CA . VAL A 1 200 ? -33.096 11.997 -10.689 1.00 26.88 200 VAL A CA 1
ATOM 1491 C C . VAL A 1 200 ? -32.130 13.115 -11.160 1.00 26.88 200 VAL A C 1
ATOM 1493 O O . VAL A 1 200 ? -32.120 14.208 -10.612 1.00 26.88 200 VAL A O 1
ATOM 1496 N N . VAL A 1 201 ? -31.375 12.766 -12.215 1.00 28.06 201 VAL A N 1
ATOM 1497 C CA . VAL A 1 201 ? -31.079 13.477 -13.489 1.00 28.06 201 VAL A CA 1
ATOM 1498 C C . VAL A 1 201 ? -30.228 14.765 -13.540 1.00 28.06 201 VAL A C 1
ATOM 1500 O O . VAL A 1 201 ? -30.366 15.702 -12.767 1.00 28.06 201 VAL A O 1
ATOM 1503 N N . GLU A 1 202 ? -29.351 14.733 -14.553 1.00 27.34 202 GLU A N 1
ATOM 1504 C CA . GLU A 1 202 ? -28.376 15.700 -15.071 1.00 27.34 202 GLU A CA 1
ATOM 1505 C C . GLU A 1 202 ? -28.936 17.084 -15.449 1.00 27.34 202 GLU A C 1
ATOM 1507 O O . GLU A 1 202 ? -30.044 17.187 -15.973 1.00 27.34 202 GLU A O 1
ATOM 1512 N N . GLY A 1 203 ? -28.085 18.116 -15.338 1.00 27.80 203 GLY A N 1
ATOM 1513 C CA . GLY A 1 203 ? -28.173 19.317 -16.175 1.00 27.80 203 GLY A CA 1
ATOM 1514 C C . GLY A 1 203 ? -27.802 20.647 -15.508 1.00 27.80 203 GLY A C 1
ATOM 1515 O O . GLY A 1 203 ? -28.572 21.169 -14.716 1.00 27.80 203 GLY A O 1
ATOM 1516 N N . GLU A 1 204 ? -26.691 21.218 -15.987 1.00 26.70 204 GLU A N 1
ATOM 1517 C CA . GLU A 1 204 ? -26.411 22.660 -16.152 1.00 26.70 204 GLU A CA 1
ATOM 1518 C C . GLU A 1 204 ? -25.702 23.461 -15.036 1.00 26.70 204 GLU A C 1
ATOM 1520 O O . GLU A 1 204 ? -26.059 23.447 -13.861 1.00 26.70 204 GLU A O 1
ATOM 1525 N N . GLU A 1 205 ? -24.645 24.161 -15.472 1.00 34.84 205 GLU A N 1
ATOM 1526 C CA . GLU A 1 205 ? -23.790 25.091 -14.729 1.00 34.84 205 GLU A CA 1
ATOM 1527 C C . GLU A 1 205 ? -24.557 26.341 -14.276 1.00 34.84 205 GLU A C 1
ATOM 1529 O O . GLU A 1 205 ? -25.239 26.983 -15.073 1.00 34.84 205 GLU A O 1
ATOM 1534 N N . ALA A 1 206 ? -24.328 26.768 -13.032 1.00 29.91 206 ALA A N 1
ATOM 1535 C CA . ALA A 1 206 ? -24.427 28.171 -12.650 1.00 29.91 206 ALA A CA 1
ATOM 1536 C C . ALA A 1 206 ? -23.497 28.462 -11.465 1.00 29.91 206 ALA A C 1
ATOM 1538 O O . ALA A 1 206 ? -23.573 27.823 -10.416 1.00 29.91 206 ALA A O 1
ATOM 1539 N N . ASP A 1 207 ? -22.621 29.445 -11.661 1.00 30.39 207 ASP A N 1
ATOM 1540 C CA . ASP A 1 207 ? -21.823 30.090 -10.627 1.00 30.39 207 ASP A CA 1
ATOM 1541 C C . ASP A 1 207 ? -22.709 30.679 -9.516 1.00 30.39 207 ASP A C 1
ATOM 1543 O O . ASP A 1 207 ? -23.591 31.497 -9.784 1.00 30.39 207 ASP A O 1
ATOM 1547 N N . ALA A 1 208 ? -22.407 30.358 -8.257 1.00 31.80 208 ALA A N 1
ATOM 1548 C CA . ALA A 1 208 ? -22.741 31.198 -7.111 1.00 31.80 208 ALA A CA 1
ATOM 1549 C C . ALA A 1 208 ? -21.794 30.896 -5.943 1.00 31.80 208 ALA A C 1
ATOM 1551 O O . ALA A 1 208 ? -21.553 29.745 -5.587 1.00 31.80 208 ALA A O 1
ATOM 1552 N N . ASN A 1 209 ? -21.248 31.960 -5.354 1.00 45.53 209 ASN A N 1
ATOM 1553 C CA . ASN A 1 209 ? -20.566 31.909 -4.070 1.00 45.53 209 ASN A CA 1
ATOM 1554 C C . ASN A 1 209 ? -21.537 31.401 -3.004 1.00 45.53 209 ASN A C 1
ATOM 1556 O O . ASN A 1 209 ? -22.531 32.068 -2.725 1.00 45.53 209 ASN A O 1
ATOM 1560 N N . GLU A 1 210 ? -21.196 30.290 -2.363 1.00 38.16 210 GLU A N 1
ATOM 1561 C CA . GLU A 1 210 ? -21.823 29.867 -1.120 1.00 38.16 210 GLU A CA 1
ATOM 1562 C C . GLU A 1 210 ? -20.705 29.553 -0.124 1.00 38.16 210 GLU A C 1
ATOM 1564 O O . GLU A 1 210 ? -19.938 28.596 -0.257 1.00 38.16 210 GLU A O 1
ATOM 1569 N N . GLU A 1 211 ? -20.537 30.459 0.838 1.00 45.19 211 GLU A N 1
ATOM 1570 C CA . GLU A 1 211 ? -19.759 30.211 2.042 1.00 45.19 211 GLU A CA 1
ATOM 1571 C C . GLU A 1 211 ? -20.489 29.140 2.861 1.00 45.19 211 GLU A C 1
ATOM 1573 O O . GLU A 1 211 ? -21.235 29.440 3.791 1.00 45.19 211 GLU A O 1
ATOM 1578 N N . ASP A 1 212 ? -20.262 27.873 2.518 1.00 37.75 212 ASP A N 1
ATOM 1579 C CA . ASP A 1 212 ? -20.669 26.739 3.339 1.00 37.75 212 ASP A CA 1
ATOM 1580 C C . ASP A 1 212 ? -19.840 26.731 4.629 1.00 37.75 212 ASP A C 1
ATOM 1582 O O . ASP A 1 212 ? -18.787 26.086 4.753 1.00 37.75 212 ASP A O 1
ATOM 1586 N N . VAL A 1 213 ? -20.332 27.458 5.632 1.00 40.19 213 VAL A N 1
ATOM 1587 C CA . VAL A 1 213 ? -19.994 27.240 7.037 1.00 40.19 213 VAL A CA 1
ATOM 1588 C C . VAL A 1 213 ? -20.505 25.846 7.391 1.00 40.19 213 VAL A C 1
ATOM 1590 O O . VAL A 1 213 ? -21.626 25.667 7.860 1.00 40.19 213 VAL A O 1
ATOM 1593 N N . ALA A 1 214 ? -19.672 24.838 7.117 1.00 34.41 214 ALA A N 1
ATOM 1594 C CA . ALA A 1 214 ? -19.928 23.461 7.503 1.00 34.41 214 ALA A CA 1
ATOM 1595 C C . ALA A 1 214 ? -20.334 23.443 8.986 1.00 34.41 214 ALA A C 1
ATOM 1597 O O . ALA A 1 214 ? -19.585 23.985 9.813 1.00 34.41 214 ALA A O 1
ATOM 1598 N N . PRO A 1 215 ? -21.495 22.861 9.340 1.00 38.28 215 PRO A N 1
ATOM 1599 C CA . PRO A 1 215 ? -21.957 22.871 10.714 1.00 38.28 215 PRO A CA 1
ATOM 1600 C C . PRO A 1 215 ? -20.870 22.245 11.579 1.00 38.28 215 PRO A C 1
ATOM 1602 O O . PRO A 1 215 ? -20.286 21.218 11.221 1.00 38.28 215 PRO A O 1
ATOM 1605 N N . ALA A 1 216 ? -20.559 22.897 12.699 1.00 35.50 216 ALA A N 1
ATOM 1606 C CA . ALA A 1 216 ? -19.679 22.348 13.714 1.00 35.50 216 ALA A CA 1
ATOM 1607 C C . ALA A 1 216 ? -20.291 21.023 14.187 1.00 35.50 216 ALA A C 1
ATOM 1609 O O . ALA A 1 216 ? -21.168 21.010 15.047 1.00 35.50 216 ALA A O 1
ATOM 1610 N N . VAL A 1 217 ? -19.879 19.916 13.563 1.00 38.97 217 VAL A N 1
ATOM 1611 C CA . VAL A 1 217 ? -20.324 18.569 13.911 1.00 38.97 217 VAL A CA 1
ATOM 1612 C C . VAL A 1 217 ? -19.911 18.352 15.357 1.00 38.97 217 VAL A C 1
ATOM 1614 O O . VAL A 1 217 ? -18.728 18.185 15.660 1.00 38.97 217 VAL A O 1
ATOM 1617 N N . VAL A 1 218 ? -20.886 18.426 16.261 1.00 36.56 218 VAL A N 1
ATOM 1618 C CA . VAL A 1 218 ? -20.682 18.190 17.685 1.00 36.56 218 VAL A CA 1
ATOM 1619 C C . VAL A 1 218 ? -20.291 16.724 17.812 1.00 36.56 218 VAL A C 1
ATOM 1621 O O . VAL A 1 218 ? -21.109 15.828 17.626 1.00 36.56 218 VAL A O 1
ATOM 1624 N N . PHE A 1 219 ? -19.002 16.473 18.029 1.00 45.19 219 PHE A N 1
ATOM 1625 C CA . PHE A 1 219 ? -18.450 15.126 18.082 1.00 45.19 219 PHE A CA 1
ATOM 1626 C C . PHE A 1 219 ? -19.015 14.394 19.303 1.00 45.19 219 PHE A C 1
ATOM 1628 O O . PHE A 1 219 ? -18.558 14.593 20.428 1.00 45.19 219 PHE A O 1
ATOM 1635 N N . ALA A 1 220 ? -20.035 13.565 19.083 1.00 50.06 220 ALA A N 1
ATOM 1636 C CA . ALA A 1 220 ? -20.612 12.745 20.134 1.00 50.06 220 ALA A CA 1
ATOM 1637 C C . ALA A 1 220 ? -19.573 11.724 20.639 1.00 50.06 220 ALA A C 1
ATOM 1639 O O . ALA A 1 220 ? -18.845 11.135 19.823 1.00 50.06 220 ALA A O 1
ATOM 1640 N N . PRO A 1 221 ? -19.497 11.480 21.962 1.00 57.91 221 PRO A N 1
ATOM 1641 C CA . PRO A 1 221 ? -18.664 10.411 22.488 1.00 57.91 221 PRO A CA 1
ATOM 1642 C C . PRO A 1 221 ? -19.091 9.088 21.847 1.00 57.91 221 PRO A C 1
ATOM 1644 O O . PRO A 1 221 ? -20.280 8.787 21.729 1.00 57.91 221 PRO A O 1
ATOM 1647 N N . LEU A 1 222 ? -18.105 8.310 21.398 1.00 64.12 222 LEU A N 1
ATOM 1648 C CA . LEU A 1 222 ? -18.323 6.973 20.851 1.00 64.12 222 LEU A CA 1
ATOM 1649 C C . LEU A 1 222 ? -19.180 6.155 21.815 1.00 64.12 222 LEU A C 1
ATOM 1651 O O . LEU A 1 222 ? -18.846 6.051 22.996 1.00 64.12 222 LEU A O 1
ATOM 1655 N N . SER A 1 223 ? -20.266 5.563 21.314 1.00 67.06 223 SER A N 1
ATOM 1656 C CA . SER A 1 223 ? -21.080 4.668 22.132 1.00 67.06 223 SER A CA 1
ATOM 1657 C C . SER A 1 223 ? -20.215 3.524 22.674 1.00 67.06 223 SER A C 1
ATOM 1659 O O . SER A 1 223 ? -19.291 3.048 22.004 1.00 67.06 223 SER A O 1
ATOM 1661 N N . ALA A 1 224 ? -20.507 3.064 23.893 1.00 66.94 224 ALA A N 1
ATOM 1662 C CA . ALA A 1 224 ? -19.751 1.985 24.535 1.00 66.94 224 ALA A CA 1
ATOM 1663 C C . ALA A 1 224 ? -19.707 0.711 23.666 1.00 66.94 224 ALA A C 1
ATOM 1665 O O . ALA A 1 224 ? -18.696 0.010 23.621 1.00 66.94 224 ALA A O 1
ATOM 1666 N N . GLU A 1 225 ? -20.773 0.453 22.904 1.00 68.12 225 GLU A N 1
ATOM 1667 C CA . GLU A 1 225 ? -20.849 -0.649 21.943 1.00 68.12 225 GLU A CA 1
ATOM 1668 C C . GLU A 1 225 ? -19.889 -0.488 20.762 1.00 68.12 225 GLU A C 1
ATOM 1670 O O . GLU A 1 225 ? -19.259 -1.459 20.335 1.00 68.12 225 GLU A O 1
ATOM 1675 N N . ALA A 1 226 ? -19.764 0.732 20.227 1.00 67.81 226 ALA A N 1
ATOM 1676 C CA . ALA A 1 226 ? -18.833 1.017 19.145 1.00 67.81 226 ALA A CA 1
ATOM 1677 C C . ALA A 1 226 ? -17.389 0.831 19.620 1.00 67.81 226 ALA A C 1
ATOM 1679 O O . ALA A 1 226 ? -16.591 0.251 18.889 1.00 67.81 226 ALA A O 1
ATOM 1680 N N . LEU A 1 227 ? -17.074 1.232 20.858 1.00 69.00 227 LEU A N 1
ATOM 1681 C CA . LEU A 1 227 ? -15.758 1.021 21.464 1.00 69.00 227 LEU A CA 1
ATOM 1682 C C . LEU A 1 227 ? -15.453 -0.468 21.694 1.00 69.00 227 LEU A C 1
ATOM 1684 O O . LEU A 1 227 ? -14.337 -0.907 21.428 1.00 69.00 227 LEU A O 1
ATOM 1688 N N . ALA A 1 228 ? -16.430 -1.265 22.128 1.00 68.81 228 ALA A N 1
ATOM 1689 C CA . ALA A 1 228 ? -16.242 -2.703 22.336 1.00 68.81 228 ALA A CA 1
ATOM 1690 C C . ALA A 1 228 ? -15.935 -3.461 21.032 1.00 68.81 228 ALA A C 1
ATOM 1692 O O . ALA A 1 228 ? -15.140 -4.397 21.031 1.00 68.81 228 ALA A O 1
ATOM 1693 N N . LYS A 1 229 ? -16.539 -3.045 19.913 1.00 74.12 229 LYS A N 1
ATOM 1694 C CA . LYS A 1 229 ? -16.308 -3.640 18.583 1.00 74.12 229 LYS A CA 1
ATOM 1695 C C . LYS A 1 229 ? -15.052 -3.101 17.900 1.00 74.12 229 LYS A C 1
ATOM 1697 O O . LYS A 1 229 ? -14.664 -3.584 16.836 1.00 74.12 229 LYS A O 1
ATOM 1702 N N . SER A 1 230 ? -14.451 -2.061 18.456 1.00 73.62 230 SER A N 1
ATOM 1703 C CA . SER A 1 230 ? -13.379 -1.327 17.811 1.00 73.62 230 SER A CA 1
ATOM 1704 C C . SER A 1 230 ? -12.032 -2.047 17.900 1.00 73.62 230 SER A C 1
ATOM 1706 O O . SER A 1 230 ? -11.756 -2.765 18.860 1.00 73.62 230 SER A O 1
ATOM 1708 N N . HIS A 1 231 ? -11.193 -1.867 16.879 1.00 77.25 231 HIS A N 1
ATOM 1709 C CA . HIS A 1 231 ? -9.879 -2.510 16.811 1.00 77.25 231 HIS A CA 1
ATOM 1710 C C . HIS A 1 231 ? -8.770 -1.455 16.903 1.00 77.25 231 HIS A C 1
ATOM 1712 O O . HIS A 1 231 ? -8.840 -0.449 16.188 1.00 77.25 231 HIS A O 1
ATOM 1718 N N . PRO A 1 232 ? -7.754 -1.647 17.767 1.00 78.69 232 PRO A N 1
ATOM 1719 C CA . PRO A 1 232 ? -6.657 -0.698 17.891 1.00 78.69 232 PRO A CA 1
ATOM 172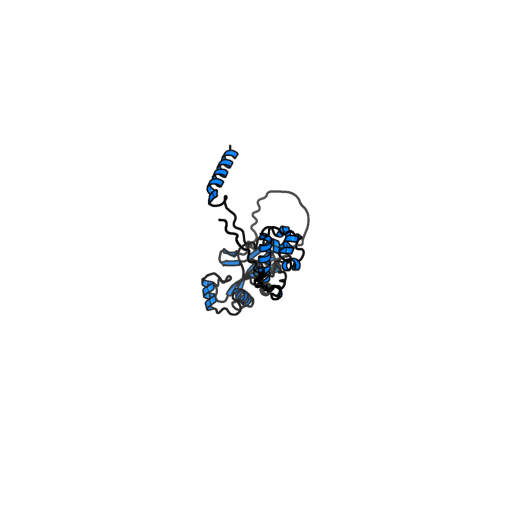0 C C . PRO A 1 232 ? -5.806 -0.694 16.617 1.00 78.69 232 PRO A C 1
ATOM 1722 O O . PRO A 1 232 ? -5.458 -1.748 16.087 1.00 78.69 232 PRO A O 1
ATOM 1725 N N . ILE A 1 233 ? -5.454 0.502 16.148 1.00 80.62 233 ILE A N 1
ATOM 1726 C CA . ILE A 1 233 ? -4.539 0.704 15.024 1.00 80.62 233 ILE A CA 1
ATOM 1727 C C . ILE A 1 233 ? -3.149 0.962 15.593 1.00 80.62 233 ILE A C 1
ATOM 1729 O O . ILE A 1 233 ? -2.933 1.887 16.377 1.00 80.62 233 ILE A O 1
ATOM 1733 N N . THR A 1 234 ? -2.197 0.137 15.188 1.00 66.50 234 THR A N 1
ATOM 1734 C CA . THR A 1 234 ? -0.825 0.138 15.684 1.00 66.50 234 THR A CA 1
ATOM 1735 C C . THR A 1 234 ? 0.169 0.695 14.668 1.00 66.50 234 THR A C 1
ATOM 1737 O O . THR A 1 234 ? 1.213 1.227 15.057 1.00 66.50 234 THR A O 1
ATOM 1740 N N . LYS A 1 235 ? -0.129 0.621 13.362 1.00 77.88 235 LYS A N 1
ATOM 1741 C CA . LYS A 1 235 ? 0.843 0.909 12.297 1.00 77.88 235 LYS A CA 1
ATOM 1742 C C . LYS A 1 235 ? 0.511 2.181 11.516 1.00 77.88 235 LYS A C 1
ATOM 1744 O O . LYS A 1 235 ? -0.570 2.359 10.967 1.00 77.88 235 LYS A O 1
ATOM 1749 N N . GLY A 1 236 ? 1.514 3.052 11.385 1.00 77.75 236 GLY A N 1
ATOM 1750 C CA . GLY A 1 236 ? 1.535 4.158 10.416 1.00 77.75 236 GLY A CA 1
ATOM 1751 C C . GLY A 1 236 ? 0.759 5.424 10.795 1.00 77.75 236 GLY A C 1
ATOM 1752 O O . GLY A 1 236 ? 0.999 6.462 10.176 1.00 77.75 236 GLY A O 1
ATOM 1753 N N . ILE A 1 237 ? -0.103 5.375 11.815 1.00 84.69 237 ILE A N 1
ATOM 1754 C CA . ILE A 1 237 ? -0.928 6.508 12.258 1.00 84.69 237 ILE A CA 1
ATOM 1755 C C . ILE A 1 237 ? -0.632 6.812 13.719 1.00 84.69 237 ILE A C 1
ATOM 1757 O O . ILE A 1 237 ? -0.622 5.922 14.565 1.00 84.69 237 ILE A O 1
ATOM 1761 N N . LYS A 1 238 ? -0.365 8.083 14.015 1.00 84.75 238 LYS A N 1
ATOM 1762 C CA . LYS A 1 238 ? -0.068 8.561 15.365 1.00 84.75 238 LYS A CA 1
ATOM 1763 C C . LYS A 1 238 ? -0.881 9.811 15.657 1.00 84.75 238 LYS A C 1
ATOM 1765 O O . LYS A 1 238 ? -1.038 10.662 14.790 1.00 84.75 238 LYS A O 1
ATOM 1770 N N . TYR A 1 239 ? -1.338 9.970 16.889 1.00 84.81 239 TYR A N 1
ATOM 1771 C CA . TYR A 1 239 ? -1.941 11.222 17.332 1.00 84.81 239 TYR A CA 1
ATOM 1772 C C . TYR A 1 239 ? -0.864 12.180 17.867 1.00 84.81 239 TYR A C 1
ATOM 1774 O O . TYR A 1 239 ? -0.039 11.790 18.693 1.00 84.81 239 TYR A O 1
ATOM 1782 N N . ARG A 1 240 ? -0.853 13.435 17.401 1.00 84.44 240 ARG A N 1
ATOM 1783 C CA . ARG A 1 240 ? 0.066 14.501 17.839 1.00 84.44 240 ARG A CA 1
ATOM 1784 C C . ARG A 1 240 ? -0.694 15.725 18.360 1.00 84.44 240 ARG A C 1
ATOM 1786 O O . ARG A 1 240 ? -0.551 16.808 17.799 1.00 84.44 240 ARG A O 1
ATOM 1793 N N . GLY A 1 241 ? -1.455 15.577 19.447 1.00 80.69 241 GLY A N 1
ATOM 1794 C CA . GLY A 1 241 ? -2.040 16.702 20.197 1.00 80.69 241 GLY A CA 1
ATOM 1795 C C . GLY A 1 241 ? -2.685 17.757 19.290 1.00 80.69 241 GLY A C 1
ATOM 1796 O O . GLY A 1 241 ? -3.611 17.446 18.548 1.00 80.69 241 GLY A O 1
ATOM 1797 N N . ALA A 1 242 ? -2.129 18.973 19.283 1.00 76.94 242 ALA A N 1
ATOM 1798 C CA . ALA A 1 242 ? -2.601 20.100 18.468 1.00 76.94 242 ALA A CA 1
ATOM 1799 C C . ALA A 1 242 ? -2.592 19.860 16.943 1.00 76.94 242 ALA A C 1
ATOM 1801 O O . ALA A 1 242 ? -3.362 20.481 16.222 1.00 76.94 242 ALA A O 1
ATOM 1802 N N . LYS A 1 243 ? -1.732 18.968 16.432 1.00 79.31 243 LYS A N 1
ATOM 1803 C CA . LYS A 1 243 ? -1.689 18.599 15.004 1.00 79.31 243 LYS A CA 1
ATOM 1804 C C . LYS A 1 243 ? -2.702 1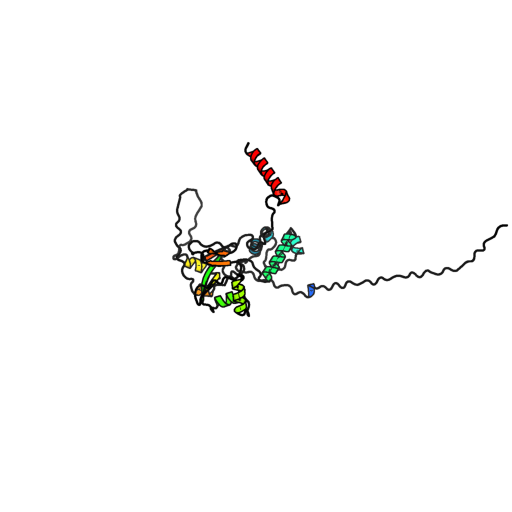7.507 14.641 1.00 79.31 243 LYS A C 1
ATOM 1806 O O . LYS A 1 243 ? -2.813 17.171 13.467 1.00 79.31 243 LYS A O 1
ATOM 1811 N N . GLY A 1 244 ? -3.409 16.944 15.624 1.00 85.19 244 GLY A N 1
ATOM 1812 C CA . GLY A 1 244 ? -4.371 15.866 15.416 1.00 85.19 244 GLY A CA 1
ATOM 1813 C C . GLY A 1 244 ? -3.723 14.542 15.006 1.00 85.19 244 GLY A C 1
ATOM 1814 O O . GLY A 1 244 ? -2.569 14.257 15.341 1.00 85.19 244 GLY A O 1
ATOM 1815 N N . LEU A 1 245 ? -4.479 13.708 14.296 1.00 86.00 245 LEU A N 1
ATOM 1816 C CA . LEU A 1 245 ? -3.998 12.471 13.682 1.00 86.00 245 LEU A CA 1
ATOM 1817 C C . LEU A 1 245 ? -3.023 12.764 12.532 1.00 86.00 245 LEU A C 1
ATOM 1819 O O . LEU A 1 245 ? -3.349 13.445 11.565 1.00 86.00 245 LEU A O 1
ATOM 1823 N N . VAL A 1 246 ? -1.820 12.203 12.631 1.00 84.88 246 VAL A N 1
ATOM 1824 C CA . VAL A 1 246 ? -0.736 12.330 11.658 1.00 84.88 246 VAL A CA 1
ATOM 1825 C C . VAL A 1 246 ? -0.346 10.940 11.173 1.00 84.88 246 VAL A C 1
ATOM 1827 O O . VAL A 1 246 ? 0.022 10.064 11.957 1.00 84.88 246 VAL A O 1
ATOM 1830 N N . GLY A 1 247 ? -0.376 10.741 9.862 1.00 85.38 247 GLY A N 1
ATOM 1831 C CA . GLY A 1 247 ? 0.053 9.503 9.228 1.00 85.38 247 GLY A CA 1
ATOM 1832 C C . GLY A 1 247 ? 0.182 9.674 7.723 1.00 85.38 247 GLY A C 1
ATOM 1833 O O . GLY A 1 247 ? -0.268 10.665 7.148 1.00 85.38 247 GLY A O 1
ATOM 1834 N N . SER A 1 248 ? 0.826 8.708 7.077 1.00 83.38 248 SER A N 1
ATOM 1835 C CA . SER A 1 248 ? 0.863 8.673 5.618 1.00 83.38 248 SER A CA 1
ATOM 1836 C C . SER A 1 248 ? -0.530 8.323 5.097 1.00 83.38 248 SER A C 1
ATOM 1838 O O . SER A 1 248 ? -1.100 7.329 5.539 1.00 83.38 248 SER A O 1
ATOM 1840 N N . HIS A 1 249 ? -1.061 9.129 4.172 1.00 86.44 249 HIS A N 1
ATOM 1841 C CA . HIS A 1 249 ? -2.374 8.911 3.545 1.00 86.44 249 HIS A CA 1
ATOM 1842 C C . HIS A 1 249 ? -3.568 8.923 4.519 1.00 86.44 249 HIS A C 1
ATOM 1844 O O . HIS A 1 249 ? -4.557 8.227 4.307 1.00 86.44 249 HIS A O 1
ATOM 1850 N N . VAL A 1 250 ? -3.467 9.731 5.576 1.00 89.06 250 VAL A N 1
ATOM 1851 C CA . VAL A 1 250 ? -4.545 9.973 6.540 1.00 89.06 250 VAL A CA 1
ATOM 1852 C C . VAL A 1 250 ? -5.220 11.299 6.195 1.00 89.06 250 VAL A C 1
ATOM 1854 O O . VAL A 1 250 ? -4.560 12.338 6.193 1.00 89.06 250 VAL A O 1
ATOM 1857 N N . GLU A 1 251 ? -6.516 11.267 5.891 1.00 90.00 251 GLU A N 1
ATOM 1858 C CA . GLU A 1 251 ? -7.319 12.455 5.583 1.00 90.00 251 GLU A CA 1
ATOM 1859 C C . GLU A 1 251 ? -8.114 12.869 6.831 1.00 90.00 251 GLU A C 1
ATOM 1861 O O . GLU A 1 251 ? -9.053 12.167 7.204 1.00 90.00 251 GLU A O 1
ATOM 1866 N N . PRO A 1 252 ? -7.761 13.964 7.528 1.00 89.75 252 PRO A N 1
ATOM 1867 C CA . PRO A 1 252 ? -8.497 14.387 8.716 1.00 89.75 252 PRO A CA 1
ATOM 1868 C C . PRO A 1 252 ? -9.920 14.830 8.355 1.00 89.75 252 PRO A C 1
ATOM 1870 O O . PRO A 1 252 ? -10.132 15.515 7.352 1.00 89.75 252 PRO A O 1
ATOM 1873 N N . ILE A 1 253 ? -10.890 14.479 9.199 1.00 87.69 253 ILE A N 1
ATOM 1874 C CA . ILE A 1 253 ? -12.278 14.928 9.043 1.00 87.69 253 ILE A CA 1
ATOM 1875 C C . ILE A 1 253 ? -12.392 16.351 9.605 1.00 87.69 253 ILE A C 1
ATOM 1877 O O . ILE A 1 253 ? -11.963 16.634 10.730 1.00 87.69 253 ILE A O 1
ATOM 1881 N N . LYS A 1 254 ? -12.946 17.271 8.805 1.00 83.25 254 LYS A N 1
ATOM 1882 C CA . LYS A 1 254 ? -13.206 18.654 9.232 1.00 83.25 254 LYS A CA 1
ATOM 1883 C C . LYS A 1 254 ? -14.246 18.663 10.361 1.00 83.25 254 LYS A C 1
ATOM 1885 O O . LYS A 1 254 ? -15.143 17.832 10.386 1.00 83.25 254 LYS A O 1
ATOM 1890 N N . GLY A 1 255 ? -14.111 19.586 11.312 1.00 81.31 255 GLY A N 1
ATOM 1891 C CA . GLY A 1 255 ? -15.019 19.696 12.463 1.00 81.31 255 GLY A CA 1
ATOM 1892 C C . GLY A 1 255 ? -14.674 18.793 13.655 1.00 81.31 255 GLY A C 1
ATOM 1893 O O . GLY A 1 255 ? -15.128 19.056 14.758 1.00 81.31 255 GLY A O 1
ATOM 1894 N N . THR A 1 256 ? -13.794 17.795 13.503 1.00 74.75 256 THR A N 1
ATOM 1895 C CA . THR A 1 256 ? -13.476 16.840 14.588 1.00 74.75 256 THR A CA 1
ATOM 1896 C C . THR A 1 256 ? -12.245 17.211 15.428 1.00 74.75 256 THR A C 1
ATOM 1898 O O . THR A 1 256 ? -11.658 16.352 16.080 1.00 74.75 256 THR A O 1
ATOM 1901 N N . SER A 1 257 ? -11.783 18.467 15.403 1.00 78.81 257 SER A N 1
ATOM 1902 C CA . SER A 1 257 ? -10.565 18.931 16.114 1.00 78.81 257 SER A CA 1
ATOM 1903 C C . SER A 1 257 ? -9.309 18.047 15.911 1.00 78.81 257 SER A C 1
ATOM 1905 O O . SER A 1 257 ? -8.418 17.980 16.756 1.00 78.81 257 SER A O 1
ATOM 1907 N N . GLY A 1 258 ? -9.231 17.337 14.778 1.00 80.31 258 GLY A N 1
ATOM 1908 C CA . GLY A 1 258 ? -8.139 16.409 14.464 1.00 80.31 258 GLY A CA 1
ATOM 1909 C C . GLY A 1 258 ? -8.188 15.063 15.202 1.00 80.31 258 GLY A C 1
ATOM 1910 O O . GLY A 1 258 ? -7.199 14.330 15.167 1.00 80.31 258 GLY A O 1
ATOM 1911 N N . GLN A 1 259 ? -9.300 14.724 15.864 1.00 83.31 259 GLN A N 1
ATOM 1912 C CA . GLN A 1 259 ? -9.494 13.445 16.561 1.00 83.31 259 GLN A CA 1
ATOM 1913 C C . GLN A 1 259 ? -10.034 12.326 15.662 1.00 83.31 259 GLN A C 1
ATOM 1915 O O . GLN A 1 259 ? -9.980 11.166 16.063 1.00 83.31 259 GLN A O 1
ATOM 1920 N N . ALA A 1 260 ? -10.527 12.641 14.462 1.00 87.25 260 ALA A N 1
ATOM 1921 C CA . ALA A 1 260 ? -11.000 11.657 13.495 1.00 87.25 260 ALA A CA 1
ATOM 1922 C C . ALA A 1 260 ? -10.362 11.867 12.124 1.00 87.25 260 ALA A C 1
ATOM 1924 O O . ALA A 1 260 ? -10.104 12.998 11.700 1.00 87.25 260 ALA A O 1
ATOM 1925 N N . ALA A 1 261 ? -10.103 10.763 11.437 1.00 90.50 261 ALA A N 1
ATOM 1926 C CA . ALA A 1 261 ? -9.549 10.757 10.099 1.00 90.50 261 ALA A CA 1
ATOM 1927 C C . ALA A 1 261 ? -10.038 9.553 9.293 1.00 90.50 261 ALA A C 1
ATOM 1929 O O . ALA A 1 261 ? -10.387 8.513 9.846 1.00 90.50 261 ALA A O 1
ATOM 1930 N N . ILE A 1 262 ? -10.016 9.696 7.976 1.00 90.88 262 ILE A N 1
ATOM 1931 C CA . ILE A 1 262 ? -10.392 8.676 7.007 1.00 90.88 262 ILE A CA 1
ATOM 1932 C C . ILE A 1 262 ? -9.119 8.150 6.347 1.00 90.88 262 ILE A C 1
ATOM 1934 O O . ILE A 1 262 ? -8.249 8.915 5.924 1.00 90.88 262 ILE A O 1
ATOM 1938 N N . ILE A 1 263 ? -9.025 6.830 6.224 1.00 91.56 263 ILE A N 1
ATOM 1939 C CA . ILE A 1 263 ? -8.072 6.158 5.343 1.00 91.56 263 ILE A CA 1
ATOM 1940 C C . ILE A 1 263 ? -8.857 5.644 4.144 1.00 91.56 263 ILE A C 1
ATOM 1942 O O . ILE A 1 263 ? -9.784 4.850 4.299 1.00 91.56 263 ILE A O 1
ATOM 1946 N N . ARG A 1 264 ? -8.474 6.070 2.942 1.00 91.81 264 ARG A N 1
ATOM 1947 C CA . ARG A 1 264 ? -9.059 5.569 1.696 1.00 91.81 264 ARG A CA 1
ATOM 1948 C C . ARG A 1 264 ? -8.123 4.564 1.041 1.00 91.81 264 ARG A C 1
ATOM 1950 O O . ARG A 1 264 ? -6.913 4.791 0.975 1.00 91.81 264 ARG A O 1
ATOM 1957 N N . VAL A 1 265 ? -8.682 3.490 0.492 1.00 91.88 265 VAL A N 1
ATOM 1958 C CA . VAL A 1 265 ? -7.966 2.631 -0.455 1.00 91.88 265 VAL A CA 1
ATOM 1959 C C . VAL A 1 265 ? -7.603 3.477 -1.680 1.00 91.88 265 VAL A C 1
ATOM 1961 O O . VAL A 1 265 ? -8.469 3.930 -2.424 1.00 91.88 265 VAL A O 1
ATOM 1964 N N . LYS A 1 266 ? -6.304 3.715 -1.874 1.00 92.00 266 LYS A N 1
ATOM 1965 C CA . LYS A 1 266 ? -5.750 4.474 -3.001 1.00 92.00 266 LYS A CA 1
ATOM 1966 C C . LYS A 1 266 ? -4.629 3.682 -3.659 1.00 92.00 266 LYS A C 1
ATOM 1968 O O . LYS A 1 266 ? -3.946 2.894 -3.001 1.00 92.00 266 LYS A O 1
ATOM 1973 N N . GLU A 1 267 ? -4.416 3.925 -4.949 1.00 92.75 267 GLU A N 1
ATOM 1974 C CA . GLU A 1 267 ? -3.276 3.355 -5.656 1.00 92.75 267 GLU A CA 1
ATOM 1975 C C . GLU A 1 267 ? -1.952 3.752 -4.986 1.00 92.75 267 GLU A C 1
ATOM 1977 O O . GLU A 1 267 ? -1.692 4.926 -4.708 1.00 92.75 267 GLU A O 1
ATOM 1982 N N . GLY A 1 268 ? -1.121 2.745 -4.718 1.00 93.19 268 GLY A N 1
ATOM 1983 C CA . GLY A 1 268 ? 0.207 2.925 -4.144 1.00 93.19 268 GLY A CA 1
ATOM 1984 C C . GLY A 1 268 ? 0.229 3.313 -2.665 1.00 93.19 268 GLY A C 1
ATOM 1985 O O . GLY A 1 268 ? 1.251 3.808 -2.191 1.00 93.19 268 GLY A O 1
ATOM 1986 N N . LEU A 1 269 ? -0.853 3.061 -1.917 1.00 92.31 269 LEU A N 1
ATOM 1987 C CA . LEU A 1 269 ? -0.899 3.251 -0.461 1.00 92.31 269 LEU A CA 1
ATOM 1988 C C . LEU A 1 269 ? 0.224 2.489 0.270 1.00 92.31 269 LEU A C 1
ATOM 1990 O O . LEU A 1 269 ? 0.762 2.965 1.268 1.00 92.31 269 LEU A O 1
ATOM 1994 N N . TRP A 1 270 ? 0.591 1.309 -0.230 1.00 94.12 270 TRP A N 1
ATOM 1995 C CA . TRP A 1 270 ? 1.678 0.469 0.282 1.00 94.12 270 TRP A CA 1
ATOM 1996 C C . TRP A 1 270 ? 2.894 0.468 -0.654 1.00 94.12 270 TRP A C 1
ATOM 1998 O O . TRP A 1 270 ? 3.788 -0.366 -0.525 1.00 94.12 270 TRP A O 1
ATOM 2008 N N . GLU A 1 271 ? 2.960 1.380 -1.625 1.00 94.56 271 GLU A N 1
ATOM 2009 C CA . GLU A 1 271 ? 4.044 1.368 -2.596 1.00 94.56 271 GLU A CA 1
ATOM 2010 C C . GLU A 1 271 ? 5.367 1.841 -1.977 1.00 94.56 271 GLU A C 1
ATOM 2012 O O . GLU A 1 271 ? 5.570 3.016 -1.675 1.00 94.56 271 GLU A O 1
ATOM 2017 N N . ASP A 1 272 ? 6.346 0.937 -1.923 1.00 93.44 272 ASP A N 1
ATOM 2018 C CA . ASP A 1 272 ? 7.756 1.326 -1.816 1.00 93.44 272 ASP A CA 1
ATOM 2019 C C . ASP A 1 272 ? 8.170 2.156 -3.054 1.00 93.44 272 ASP A C 1
ATOM 2021 O O . ASP A 1 272 ? 8.554 1.591 -4.090 1.00 93.44 272 ASP A O 1
ATOM 2025 N N . ARG A 1 273 ? 8.083 3.490 -2.970 1.00 92.00 273 ARG A N 1
ATOM 2026 C CA . ARG A 1 273 ? 8.362 4.394 -4.098 1.00 92.00 273 ARG A CA 1
ATOM 2027 C C . ARG A 1 273 ? 9.784 4.227 -4.619 1.00 92.00 273 ARG A C 1
ATOM 2029 O O . ARG A 1 273 ? 10.754 4.112 -3.871 1.00 92.00 273 ARG A O 1
ATOM 2036 N N . ARG A 1 274 ? 9.919 4.246 -5.943 1.00 91.56 274 ARG A N 1
ATOM 2037 C CA . ARG A 1 274 ? 11.226 4.241 -6.603 1.00 91.56 274 ARG A CA 1
ATOM 2038 C C . ARG A 1 274 ? 11.787 5.654 -6.670 1.00 91.56 274 ARG A C 1
ATOM 2040 O O . ARG A 1 274 ? 11.091 6.579 -7.081 1.00 91.56 274 ARG A O 1
ATOM 2047 N N . GLY A 1 275 ? 13.077 5.788 -6.378 1.00 93.56 275 GLY A N 1
ATOM 2048 C CA . GLY A 1 275 ? 13.811 7.002 -6.714 1.00 93.56 275 GLY A CA 1
ATOM 2049 C C . GLY A 1 275 ? 13.733 7.268 -8.218 1.00 93.56 275 GLY A C 1
ATOM 2050 O O . GLY A 1 275 ? 13.970 6.368 -9.032 1.00 93.56 275 GLY A O 1
ATOM 2051 N N . HIS A 1 276 ? 13.392 8.500 -8.579 1.00 93.81 276 HIS A N 1
ATOM 2052 C CA . HIS A 1 276 ? 13.500 9.013 -9.938 1.00 93.81 276 HIS A CA 1
ATOM 2053 C C . HIS A 1 276 ? 14.516 10.156 -9.949 1.00 93.81 276 HIS A C 1
ATOM 2055 O O . HIS A 1 276 ? 14.782 10.784 -8.925 1.00 93.81 276 HIS A O 1
ATOM 2061 N N . LYS A 1 277 ? 15.127 10.401 -11.106 1.00 95.94 277 LYS A N 1
ATOM 2062 C CA . LYS A 1 277 ? 16.107 11.478 -11.252 1.00 95.94 277 LYS A CA 1
ATOM 2063 C C . LYS A 1 277 ? 15.370 12.802 -11.443 1.00 95.94 277 LYS A C 1
ATOM 2065 O O . LYS A 1 277 ? 14.603 12.925 -12.392 1.00 95.94 277 LYS A O 1
ATOM 2070 N N . ILE A 1 278 ? 15.642 13.780 -10.586 1.00 94.81 278 ILE A N 1
ATOM 2071 C CA . ILE A 1 278 ? 15.148 15.154 -10.741 1.00 94.81 278 ILE A CA 1
ATOM 2072 C C . ILE A 1 278 ? 16.051 15.867 -11.758 1.00 94.81 278 ILE A C 1
ATOM 2074 O O . ILE A 1 278 ? 17.272 15.813 -11.622 1.00 94.81 278 ILE A O 1
ATOM 2078 N N . ASP A 1 279 ? 15.472 16.481 -12.797 1.00 93.38 279 ASP A N 1
ATOM 2079 C CA . ASP A 1 279 ? 16.189 17.233 -13.846 1.00 93.38 279 ASP A CA 1
ATOM 2080 C C . ASP A 1 279 ? 17.386 16.470 -14.475 1.00 93.38 279 ASP A C 1
ATOM 2082 O O . ASP A 1 279 ? 18.467 17.013 -14.669 1.00 93.38 279 ASP A O 1
ATOM 2086 N N . GLY A 1 280 ? 17.234 15.174 -14.776 1.00 92.62 280 GLY A N 1
ATOM 2087 C CA . GLY A 1 280 ? 18.314 14.352 -15.357 1.00 92.62 280 GLY A CA 1
ATOM 2088 C C . GLY A 1 280 ? 19.365 13.854 -14.352 1.00 92.62 280 GLY A C 1
ATOM 2089 O O . GLY A 1 280 ? 20.258 13.085 -14.724 1.00 92.62 280 GLY A O 1
ATOM 2090 N N . GLY A 1 281 ? 19.209 14.201 -13.072 1.00 95.31 281 GLY A N 1
ATOM 2091 C CA . GLY A 1 281 ? 20.120 13.874 -11.979 1.00 95.31 281 GLY A CA 1
ATOM 2092 C C . GLY A 1 281 ? 21.275 14.868 -11.870 1.00 95.31 281 GLY A C 1
ATOM 2093 O O . GLY A 1 281 ? 21.494 15.684 -12.760 1.00 95.31 281 GLY A O 1
ATOM 2094 N N . GLU A 1 282 ? 22.047 14.758 -10.791 1.00 95.00 282 GLU A N 1
ATOM 2095 C CA . GLU A 1 282 ? 23.085 15.724 -10.398 1.00 95.00 282 GLU A CA 1
ATOM 2096 C C . GLU A 1 282 ? 24.029 16.129 -11.545 1.00 95.00 282 GLU A C 1
ATOM 2098 O O . GLU A 1 282 ? 24.219 17.311 -11.812 1.00 95.00 282 GLU A O 1
ATOM 2103 N N . ARG A 1 283 ? 24.531 15.158 -12.322 1.00 95.38 283 ARG A N 1
ATOM 2104 C CA . ARG A 1 283 ? 25.477 15.417 -13.425 1.00 95.38 283 ARG A CA 1
ATOM 2105 C C . ARG A 1 283 ? 24.893 16.213 -14.594 1.00 95.38 283 ARG A C 1
ATOM 2107 O O . ARG A 1 283 ? 25.638 16.890 -15.288 1.00 95.38 283 ARG A O 1
ATOM 2114 N N . ARG A 1 284 ? 23.592 16.081 -14.869 1.00 94.94 284 ARG A N 1
ATOM 2115 C CA . ARG A 1 284 ? 22.943 16.684 -16.051 1.00 94.94 284 ARG A CA 1
ATOM 2116 C C . ARG A 1 284 ? 22.008 17.834 -15.694 1.00 94.94 284 ARG A C 1
ATOM 2118 O O . ARG A 1 284 ? 21.488 18.484 -16.592 1.00 94.94 284 ARG A O 1
ATOM 2125 N N . GLN A 1 285 ? 21.820 18.123 -14.410 1.00 96.06 285 GLN A N 1
ATOM 2126 C CA . GLN A 1 285 ? 20.859 19.114 -13.936 1.00 96.06 285 GLN A CA 1
ATOM 2127 C C . GLN A 1 285 ? 21.099 20.512 -14.511 1.00 96.06 285 GLN A C 1
ATOM 2129 O O . GLN A 1 285 ? 20.158 21.148 -14.988 1.00 96.06 285 GLN A O 1
ATOM 2134 N N . ALA A 1 286 ? 22.349 20.986 -14.509 1.00 95.62 286 ALA A N 1
ATOM 2135 C CA . ALA A 1 286 ? 22.692 22.295 -15.065 1.00 95.62 286 ALA A CA 1
ATOM 2136 C C . ALA A 1 286 ? 22.416 22.363 -16.577 1.00 95.62 286 ALA A C 1
ATOM 2138 O O . ALA A 1 286 ? 21.799 23.318 -17.050 1.00 95.62 286 ALA A O 1
ATOM 2139 N N . GLU A 1 287 ? 22.799 21.318 -17.314 1.00 95.88 287 GLU A N 1
ATOM 2140 C CA . GLU A 1 287 ? 22.575 21.201 -18.756 1.00 95.88 287 GLU A CA 1
ATOM 2141 C C . GLU A 1 287 ? 21.076 21.166 -19.094 1.00 95.88 287 GLU A C 1
ATOM 2143 O O . GLU A 1 287 ? 20.609 21.945 -19.926 1.00 95.88 287 GLU A O 1
ATOM 2148 N N . VAL A 1 288 ? 20.303 20.307 -18.420 1.00 97.44 288 VAL A N 1
ATOM 2149 C CA . VAL A 1 288 ? 18.854 20.155 -18.630 1.00 97.44 288 VAL A CA 1
ATOM 2150 C C . VAL A 1 288 ? 18.132 21.471 -18.348 1.00 97.44 288 VAL A C 1
ATOM 2152 O O . VAL A 1 288 ? 17.301 21.903 -19.147 1.00 97.44 288 VAL A O 1
ATOM 2155 N N . ARG A 1 289 ? 18.486 22.162 -17.258 1.00 96.94 289 ARG A N 1
ATOM 2156 C CA . ARG A 1 289 ? 17.900 23.467 -16.919 1.00 96.94 289 ARG A CA 1
ATOM 2157 C C . ARG A 1 289 ? 18.288 24.557 -17.911 1.00 96.94 289 ARG A C 1
ATOM 2159 O O . ARG A 1 289 ? 17.442 25.382 -18.245 1.00 96.94 289 ARG A O 1
ATOM 2166 N N . ALA A 1 290 ? 19.533 24.574 -18.386 1.00 96.31 290 ALA A N 1
ATOM 2167 C CA . ALA A 1 290 ? 19.978 25.530 -19.395 1.00 96.31 290 ALA A CA 1
ATOM 2168 C C . ALA A 1 290 ? 19.241 25.325 -20.727 1.00 96.31 290 ALA A C 1
ATOM 2170 O O . ALA A 1 290 ? 18.759 26.297 -21.309 1.00 96.31 290 ALA A O 1
ATOM 2171 N N . LYS A 1 291 ? 19.079 24.068 -21.165 1.00 97.25 291 LYS A N 1
ATOM 2172 C CA . LYS A 1 291 ? 18.300 23.718 -22.362 1.00 97.25 291 LYS A CA 1
ATOM 2173 C C . LYS A 1 291 ? 16.830 24.104 -22.220 1.00 97.25 291 LYS A C 1
ATOM 2175 O O . LYS A 1 291 ? 16.296 24.716 -23.139 1.00 97.25 291 LYS A O 1
ATOM 2180 N N . ARG A 1 292 ? 16.206 23.836 -21.063 1.00 96.94 292 ARG A N 1
ATOM 2181 C CA . ARG A 1 292 ? 14.823 24.260 -20.779 1.00 96.94 292 ARG A CA 1
ATOM 2182 C C . ARG A 1 292 ? 14.678 25.782 -20.881 1.00 96.94 292 ARG A C 1
ATOM 2184 O O . ARG A 1 292 ? 13.899 26.255 -21.692 1.00 96.94 292 ARG A O 1
ATOM 2191 N N . ARG A 1 293 ? 15.549 26.547 -20.207 1.00 96.44 293 ARG A N 1
ATOM 2192 C CA . ARG A 1 293 ? 15.566 28.023 -20.293 1.00 96.44 293 ARG A CA 1
ATOM 2193 C C . ARG A 1 293 ? 15.789 28.557 -21.711 1.00 96.44 293 ARG A C 1
ATOM 2195 O O . ARG A 1 293 ? 15.323 29.643 -22.040 1.00 96.44 293 ARG A O 1
ATOM 2202 N N . ALA A 1 294 ? 16.566 27.866 -22.541 1.00 94.94 294 ALA A N 1
ATOM 2203 C CA . ALA A 1 294 ? 16.762 28.260 -23.934 1.00 94.94 294 ALA A CA 1
ATOM 2204 C C . ALA A 1 294 ? 15.514 27.987 -24.790 1.00 94.94 294 ALA A C 1
ATOM 2206 O O . ALA A 1 294 ? 15.158 28.834 -25.606 1.00 94.94 294 ALA A O 1
ATOM 2207 N N . ALA A 1 295 ? 14.844 26.850 -24.578 1.00 96.19 295 ALA A N 1
ATOM 2208 C CA . ALA A 1 295 ? 13.585 26.523 -25.239 1.00 96.19 295 ALA A CA 1
ATOM 2209 C C . ALA A 1 295 ? 12.472 27.509 -24.851 1.00 96.19 295 ALA A C 1
ATOM 2211 O O . ALA A 1 295 ? 11.814 28.040 -25.739 1.00 96.19 295 ALA A O 1
ATOM 2212 N N . ASP A 1 296 ? 12.349 27.840 -23.563 1.00 96.31 296 ASP A N 1
ATOM 2213 C CA . ASP A 1 296 ? 11.351 28.794 -23.062 1.00 96.31 296 ASP A CA 1
ATOM 2214 C C . ASP A 1 296 ? 11.550 30.189 -23.685 1.00 96.31 296 ASP A C 1
ATOM 2216 O O . ASP A 1 296 ? 10.604 30.803 -24.170 1.00 96.31 296 ASP A O 1
ATOM 2220 N N . ARG A 1 297 ? 12.804 30.666 -23.777 1.00 95.69 297 ARG A N 1
ATOM 2221 C CA . ARG A 1 297 ? 13.135 31.937 -24.455 1.00 95.69 297 ARG A CA 1
ATOM 2222 C C . ARG A 1 297 ? 12.814 31.928 -25.946 1.00 95.69 297 ARG A C 1
ATOM 2224 O O . ARG A 1 297 ? 12.501 32.976 -26.496 1.00 95.69 297 ARG A O 1
ATOM 2231 N N . LYS A 1 298 ? 12.948 30.775 -26.608 1.00 95.62 298 LYS A N 1
ATOM 2232 C CA . LYS A 1 298 ? 12.611 30.638 -28.027 1.00 95.62 298 LYS A CA 1
ATOM 2233 C C . LYS A 1 298 ? 11.098 30.588 -28.241 1.00 95.62 298 LYS A C 1
ATOM 2235 O O . LYS A 1 298 ? 10.642 31.115 -29.239 1.00 95.62 298 LYS A O 1
ATOM 2240 N N . ALA A 1 299 ? 10.349 29.957 -27.339 1.00 94.38 299 ALA A N 1
ATOM 2241 C CA . ALA A 1 299 ? 8.893 29.868 -27.426 1.00 94.38 299 ALA A CA 1
ATOM 2242 C C . ALA A 1 299 ? 8.193 31.198 -27.104 1.00 94.38 299 ALA A C 1
ATOM 2244 O O . ALA A 1 299 ? 7.112 31.453 -27.618 1.00 94.38 299 ALA A O 1
ATOM 2245 N N . GLY A 1 300 ? 8.799 32.036 -26.258 1.00 90.69 300 GLY A N 1
ATOM 2246 C CA . GLY A 1 300 ? 8.266 33.356 -25.906 1.00 90.69 300 GLY A CA 1
ATOM 2247 C C . GLY A 1 300 ? 8.618 34.493 -26.875 1.00 90.69 300 GLY A C 1
ATOM 2248 O O . GLY A 1 300 ? 8.271 35.633 -26.581 1.00 90.69 300 GLY A O 1
ATOM 2249 N N . ARG A 1 301 ? 9.335 34.217 -27.970 1.00 78.19 301 ARG A N 1
ATOM 2250 C CA . ARG A 1 301 ? 9.695 35.190 -29.014 1.00 78.19 301 ARG A CA 1
ATOM 2251 C C . ARG A 1 301 ? 8.959 34.867 -30.302 1.00 78.19 301 ARG A C 1
ATOM 2253 O O . ARG A 1 301 ? 8.537 35.835 -30.964 1.00 78.19 301 ARG A O 1
#

Sequence (301 aa):
MAPTLRATHLPHRPLLSLRTTLPTTTLQTRPLHARVQPTPIPSPTPFVPNPQTFLTLIGRSLSAHAAKIPSWDALFTLTPAQLRDLGIEPARSRKYLLRWRAKFARGEWGPGGECAHVDAAGRAEVRVVEVPVGSAVERAGWRAVHGDGAQGDAVAAREARGEGGATVTTSAGTRRIVVNVPVEAAVRAAGAEGGEAKEVVEGEEADANEEDVAPAVVFAPLSAEALAKSHPITKGIKYRGAKGLVGSHVEPIKGTSGQAAIIRVKEGLWEDRRGHKIDGGERRQAEVRAKRRAADRKAGR

Secondary structure (DSSP, 8-state):
---PPPPPP----------------------GGGTSPPPPPPPPBTTB-SHHHHHHHH-TTGGGGGGG--SHHHHHH--HHHHHHTT---HHHHHHHHHHHHHHHTT---TTTT-S---TTSEEEEEEEEEETT-HHHHHHHHHHH-TT--HHHHHHHHTTT-SS-----STTEEEEEEEE-HHHHHHHH--S--------------------------PPPPHHHHHT-EE--SSEEE-GGG-EEETTEEEPTTTTTSEEEEE--TTTT--PPP--GGG-TTTHHHHHHHHHHHHHHHT-

Foldseek 3Di:
DDDDDDDDDDDDDDPPPPPPPDPPPPPPPDPPPVVDDQQDQDQAAPLGNFVLLVLQQQFPPSNVLVVLQHGSVSLLPDDLVNCVVSPPDDSVSSVSSNVVSVCVSVVNDAPPRQARAADPQSKWKKFKDKAFPPDPQNCQLCCVFQNDDDDPVVVVVVVVVVNFAAFDDPDPGITIFIKTFHVVLVVVLQDDDDDDDDDDDDDDDDDDDDPPPPPLSPRDHRDPVRVVPIHTGGHFWYQDVQVAIDGQQWAADPNPSNRMTMHGSGGHNVHPDDDDADQNHDVCNVVSVVVVVVVVVVVVD

InterPro domains:
  IPR019083 Small ribosomal subunit protein mS41, SAM domain [PF09597] (40-107)
  IPR019083 Small ribosomal subunit protein mS41, SAM domain [SM01238] (51-107)
  IPR039603 Small ribosomal subunit protein mS41 [PTHR28235] (22-297)

Organism: NCBI:txid176857